Protein AF-0000000080439902 (afdb_homodimer)

Secondary structure (DSSP, 8-state):
---EETTEEHHHHHHTT--HHHHHHHHHHHHHHHHT-SPEEEETTEEEEE--HHHHHHH-GGG----HHHHHHHHHHHHHTTSEEEEEETTTT-EEEEEE-GGGGGTB-TT----GGGS-GGGHHHHHHT-/---EETTEEHHHHHHTT--HHHHHHHHHHHHHHHHT-SPEEEETTEEEEE--HHHHHHH-GGG----HHHHHHHHHHHHHTTSEEEEEETTTT-EEEEEE-GGGGGTB-TT----GGGGTGGGHHHHHHT-

pLDDT: mean 86.18, std 15.28, range [34.19, 98.38]

Sequence (262 aa):
MYKKIEGFYQDALIKNGLDIKDVHILRYMLDFMDSGILRKRIIDGKDFYWIRTDLIIEDNPILKINLKNSIRKRIKKLIDKEFLEYVNCKKGTNKTLYRRGNALEKIEDKDYKIDLSNFKEEYLLYKEEDYMYKKIEGFYQDALIKNGLDIKDVHILRYMLDFMDSGILRKRIIDGKDFYWIRTDLIIEDNPILKINLKNSIRKRIKKLIDKEFLEYVNCKKGTNKTLYRRGNALEKIEDKDYKIDLSNFKEEYLLYKEEDY

Radius of gyration: 20.21 Å; Cα contacts (8 Å, |Δi|>4): 348; chains: 2; bounding box: 36×66×43 Å

Structure (mmCIF, N/CA/C/O backbone):
data_AF-0000000080439902-model_v1
#
loop_
_entity.id
_entity.type
_entity.pdbx_description
1 polymer 'Uncharacterized protein'
#
loop_
_atom_site.group_PDB
_atom_site.id
_atom_site.type_symbol
_atom_site.label_atom_id
_atom_site.label_alt_id
_atom_site.label_comp_id
_atom_site.label_asym_id
_atom_site.label_entity_id
_atom_site.label_seq_id
_atom_site.pdbx_PDB_ins_code
_atom_site.Cartn_x
_atom_site.Cartn_y
_atom_site.Cartn_z
_atom_site.occupancy
_atom_site.B_iso_or_equiv
_atom_site.auth_seq_id
_atom_site.auth_comp_id
_atom_site.auth_asym_id
_atom_site.auth_atom_id
_atom_site.pdbx_PDB_model_num
ATOM 1 N N . MET A 1 1 ? -13.766 9.008 1.015 1 75.62 1 MET A N 1
ATOM 2 C CA . MET A 1 1 ? -12.859 7.863 1.035 1 75.62 1 MET A CA 1
ATOM 3 C C . MET A 1 1 ? -11.773 8.008 -0.021 1 75.62 1 MET A C 1
ATOM 5 O O . MET A 1 1 ? -12.023 8.508 -1.117 1 75.62 1 MET A O 1
ATOM 9 N N . TYR A 1 2 ? -10.5 7.723 0.524 1 72.5 2 TYR A N 1
ATOM 10 C CA . TYR A 1 2 ? -9.375 7.609 -0.406 1 72.5 2 TYR A CA 1
ATOM 11 C C . TYR A 1 2 ? -9.617 6.488 -1.411 1 72.5 2 TYR A C 1
ATOM 13 O O . TYR A 1 2 ? -9.742 5.324 -1.031 1 72.5 2 TYR A O 1
ATOM 21 N N . LYS A 1 3 ? -9.703 6.773 -2.648 1 79.5 3 LYS A N 1
ATOM 22 C CA . LYS A 1 3 ? -10.406 5.938 -3.613 1 79.5 3 LYS A CA 1
ATOM 23 C C . LYS A 1 3 ? -9.578 4.715 -3.992 1 79.5 3 LYS A C 1
ATOM 25 O O . LYS A 1 3 ? -10.086 3.592 -4.008 1 79.5 3 LYS A O 1
ATOM 30 N N . LYS A 1 4 ? -8.297 4.914 -4.207 1 90.44 4 LYS A N 1
ATOM 31 C CA . LYS A 1 4 ? -7.527 3.809 -4.77 1 90.44 4 LYS A CA 1
ATOM 32 C C . LYS A 1 4 ? -6.246 3.57 -3.973 1 90.44 4 LYS A C 1
ATOM 34 O O . LYS A 1 4 ? -5.629 4.516 -3.484 1 90.44 4 LYS A O 1
ATOM 39 N N . ILE A 1 5 ? -5.934 2.334 -3.852 1 90.94 5 ILE A N 1
ATOM 40 C CA . ILE A 1 5 ? -4.703 1.896 -3.207 1 90.94 5 ILE A CA 1
ATOM 41 C C . ILE A 1 5 ? -3.943 0.948 -4.133 1 90.94 5 ILE A C 1
ATOM 43 O O . ILE A 1 5 ? -4.465 -0.1 -4.52 1 90.94 5 ILE A O 1
ATOM 47 N N . GLU A 1 6 ? -2.766 1.289 -4.461 1 91.19 6 GLU A N 1
ATOM 48 C CA . GLU A 1 6 ? -1.912 0.488 -5.332 1 91.19 6 GLU A CA 1
ATOM 49 C C . GLU A 1 6 ? -2.66 0.049 -6.586 1 91.19 6 GLU A C 1
ATOM 51 O O . GLU A 1 6 ? -2.533 -1.097 -7.023 1 91.19 6 GLU A O 1
ATOM 56 N N . GLY A 1 7 ? -3.514 0.904 -7 1 91.69 7 GLY A N 1
ATOM 57 C CA . GLY A 1 7 ? -4.203 0.669 -8.258 1 91.69 7 GLY A CA 1
ATOM 58 C C . GLY A 1 7 ? -5.527 -0.052 -8.086 1 91.69 7 GLY A C 1
ATOM 59 O O . GLY A 1 7 ? -6.176 -0.417 -9.07 1 91.69 7 GLY A O 1
ATOM 60 N N . PHE A 1 8 ? -5.973 -0.286 -6.832 1 95.31 8 PHE A N 1
ATOM 61 C CA . PHE A 1 8 ? -7.227 -0.977 -6.562 1 95.31 8 PHE A CA 1
ATOM 62 C C . PHE A 1 8 ? -8.203 -0.057 -5.84 1 95.31 8 PHE A C 1
ATOM 64 O O . PHE A 1 8 ? -7.801 0.759 -5.012 1 95.31 8 PHE A O 1
ATOM 71 N N . TYR A 1 9 ? -9.43 -0.265 -6.152 1 94.62 9 TYR A N 1
ATOM 72 C CA . TYR A 1 9 ? -10.469 0.505 -5.473 1 94.62 9 TYR A CA 1
ATOM 73 C C . TYR A 1 9 ? -10.633 0.044 -4.031 1 94.62 9 TYR A C 1
ATOM 75 O O . TYR A 1 9 ? -10.945 -1.122 -3.775 1 94.62 9 TYR A O 1
ATOM 83 N N . GLN A 1 10 ? -10.469 1.022 -3.137 1 95.12 10 GLN A N 1
ATOM 84 C CA . GLN A 1 10 ? -10.43 0.683 -1.718 1 95.12 10 GLN A CA 1
ATOM 85 C C . GLN A 1 10 ? -11.758 0.089 -1.259 1 95.12 10 GLN A C 1
ATOM 87 O O . GLN A 1 10 ? -11.781 -0.897 -0.519 1 95.12 10 GLN A O 1
ATOM 92 N N . ASP A 1 11 ? -12.828 0.685 -1.688 1 94.31 11 ASP A N 1
ATOM 93 C CA . ASP A 1 11 ? -14.148 0.209 -1.273 1 94.31 11 ASP A CA 1
ATOM 94 C C . ASP A 1 11 ? -14.344 -1.257 -1.652 1 94.31 11 ASP A C 1
ATOM 96 O O . ASP A 1 11 ? -14.836 -2.051 -0.848 1 94.31 11 ASP A O 1
ATOM 100 N N . ALA A 1 12 ? -13.93 -1.621 -2.854 1 95.69 12 ALA A N 1
ATOM 101 C CA . ALA A 1 12 ? -14.055 -2.998 -3.324 1 95.69 12 ALA A CA 1
ATOM 102 C C . ALA A 1 12 ? -13.156 -3.936 -2.527 1 95.69 12 ALA A C 1
ATOM 104 O O . ALA A 1 12 ? -13.539 -5.07 -2.227 1 95.69 12 ALA A O 1
ATOM 105 N N . LEU A 1 13 ? -11.961 -3.479 -2.189 1 96.62 13 LEU A N 1
ATOM 106 C CA . LEU A 1 13 ? -11.039 -4.277 -1.393 1 96.62 13 LEU A CA 1
ATOM 107 C C . LEU A 1 13 ? -11.641 -4.605 -0.03 1 96.62 13 LEU A C 1
ATOM 109 O O . LEU A 1 13 ? -11.633 -5.766 0.393 1 96.62 13 LEU A O 1
ATOM 113 N N . ILE A 1 14 ? -12.195 -3.613 0.596 1 96.25 14 ILE A N 1
ATOM 114 C CA . ILE A 1 14 ? -12.766 -3.764 1.931 1 96.25 14 ILE A CA 1
ATOM 115 C C . ILE A 1 14 ? -13.977 -4.691 1.875 1 96.25 14 ILE A C 1
ATOM 117 O O . ILE A 1 14 ? -14.133 -5.566 2.729 1 96.25 14 ILE A O 1
ATOM 121 N N . LYS A 1 15 ? -14.773 -4.516 0.91 1 96.31 15 LYS A N 1
ATOM 122 C CA . LYS A 1 15 ? -15.961 -5.352 0.73 1 96.31 15 LYS A CA 1
ATOM 123 C C . LYS A 1 15 ? -15.57 -6.82 0.587 1 96.31 15 LYS A C 1
ATOM 125 O O . LYS A 1 15 ? -16.328 -7.707 1.005 1 96.31 15 LYS A O 1
ATOM 130 N N . ASN A 1 16 ? -14.422 -7.066 0.058 1 97 16 ASN A N 1
ATOM 131 C CA . ASN A 1 16 ? -13.953 -8.43 -0.139 1 97 16 ASN A CA 1
ATOM 132 C C . ASN A 1 16 ? -13.102 -8.906 1.034 1 97 16 ASN A C 1
ATOM 134 O O . ASN A 1 16 ? -12.477 -9.969 0.965 1 97 16 ASN A O 1
ATOM 138 N N . GLY A 1 17 ? -12.992 -8.117 2.023 1 96.31 17 GLY A N 1
ATOM 139 C CA . GLY A 1 17 ? -12.359 -8.531 3.268 1 96.31 17 GLY A CA 1
ATOM 140 C C . GLY A 1 17 ? -10.844 -8.508 3.203 1 96.31 17 GLY A C 1
ATOM 141 O O . GLY A 1 17 ? -10.18 -9.242 3.936 1 96.31 17 GLY A O 1
ATOM 142 N N . LEU A 1 18 ? -10.281 -7.707 2.373 1 96.94 18 LEU A N 1
ATOM 143 C CA . LEU A 1 18 ? -8.828 -7.648 2.225 1 96.94 18 LEU A CA 1
ATOM 144 C C . LEU A 1 18 ? -8.242 -6.531 3.08 1 96.94 18 LEU A C 1
ATOM 146 O O . LEU A 1 18 ? -8.898 -5.516 3.324 1 96.94 18 LEU A O 1
ATOM 150 N N . ASP A 1 19 ? -7.039 -6.727 3.506 1 96.5 19 ASP A N 1
ATOM 151 C CA . ASP A 1 19 ? -6.324 -5.664 4.207 1 96.5 19 ASP A CA 1
ATOM 152 C C . ASP A 1 19 ? -5.141 -5.164 3.381 1 96.5 19 ASP A C 1
ATOM 154 O O . ASP A 1 19 ? -4.938 -5.605 2.248 1 96.5 19 ASP A O 1
ATOM 158 N N . ILE A 1 20 ? -4.434 -4.219 3.959 1 96.31 20 ILE A N 1
ATOM 159 C CA . ILE A 1 20 ? -3.416 -3.514 3.188 1 96.31 20 ILE A CA 1
ATOM 160 C C . ILE A 1 20 ? -2.299 -4.48 2.801 1 96.31 20 ILE A C 1
ATOM 162 O O . ILE A 1 20 ? -1.694 -4.344 1.734 1 96.31 20 ILE A O 1
ATOM 166 N N . LYS A 1 21 ? -1.983 -5.477 3.629 1 97.06 21 LYS A N 1
ATOM 167 C CA . LYS A 1 21 ? -0.953 -6.453 3.291 1 97.06 21 LYS A CA 1
ATOM 168 C C . LYS A 1 21 ? -1.404 -7.355 2.146 1 97.06 21 LYS A C 1
ATOM 170 O O . LYS A 1 21 ? -0.623 -7.656 1.241 1 97.06 21 LYS A O 1
ATOM 175 N N . ASP A 1 22 ? -2.658 -7.75 2.18 1 97.62 22 ASP A N 1
ATOM 176 C CA . ASP A 1 22 ? -3.215 -8.523 1.075 1 97.62 22 ASP A CA 1
ATOM 177 C C . ASP A 1 22 ? -3.082 -7.77 -0.246 1 97.62 22 ASP A C 1
ATOM 179 O O . ASP A 1 22 ? -2.701 -8.352 -1.265 1 97.62 22 ASP A O 1
ATOM 183 N N . VAL A 1 23 ? -3.408 -6.504 -0.126 1 96.75 23 VAL A N 1
ATOM 184 C CA . VAL A 1 23 ? -3.408 -5.648 -1.308 1 96.75 23 VAL A CA 1
ATOM 185 C C . VAL A 1 23 ? -2 -5.566 -1.889 1 96.75 23 VAL A C 1
ATOM 187 O O . VAL A 1 23 ? -1.814 -5.684 -3.102 1 96.75 23 VAL A O 1
ATOM 190 N N . HIS A 1 24 ? -1.05 -5.406 -1.05 1 96.56 24 HIS A N 1
ATOM 191 C CA . HIS A 1 24 ? 0.334 -5.301 -1.499 1 96.56 24 HIS A CA 1
ATOM 192 C C . HIS A 1 24 ? 0.815 -6.605 -2.117 1 96.56 24 HIS A C 1
ATOM 194 O O . HIS A 1 24 ? 1.507 -6.598 -3.139 1 96.56 24 HIS A O 1
ATOM 200 N N . ILE A 1 25 ? 0.491 -7.695 -1.516 1 97.12 25 ILE A N 1
ATOM 201 C CA . ILE A 1 25 ? 0.869 -9 -2.049 1 97.12 25 ILE A CA 1
ATOM 202 C C . ILE A 1 25 ? 0.258 -9.188 -3.436 1 97.12 25 ILE A C 1
ATOM 204 O O . ILE A 1 25 ? 0.94 -9.625 -4.367 1 97.12 25 ILE A O 1
ATOM 208 N N . LEU A 1 26 ? -0.977 -8.867 -3.57 1 97.19 26 LEU A N 1
ATOM 209 C CA . LEU A 1 26 ? -1.653 -8.961 -4.859 1 97.19 26 LEU A CA 1
ATOM 210 C C . LEU A 1 26 ? -0.953 -8.102 -5.906 1 97.19 26 LEU A C 1
ATOM 212 O O . LEU A 1 26 ? -0.652 -8.57 -7.004 1 97.19 26 LEU A O 1
ATOM 216 N N . ARG A 1 27 ? -0.698 -6.848 -5.539 1 95 27 ARG A N 1
ATOM 217 C CA . ARG A 1 27 ? -0.026 -5.938 -6.461 1 95 27 ARG A CA 1
ATOM 218 C C . ARG A 1 27 ? 1.335 -6.488 -6.879 1 95 27 ARG A C 1
ATOM 220 O O . ARG A 1 27 ? 1.675 -6.484 -8.062 1 95 27 ARG A O 1
ATOM 227 N N . TYR A 1 28 ? 2.059 -6.945 -5.949 1 93.69 28 TYR A N 1
ATOM 228 C CA . TYR A 1 28 ? 3.371 -7.527 -6.207 1 93.69 28 TYR A CA 1
ATOM 229 C C . TYR A 1 28 ? 3.273 -8.672 -7.215 1 93.69 28 TYR A C 1
ATOM 231 O O . TYR A 1 28 ? 4.031 -8.711 -8.188 1 93.69 28 TYR A O 1
ATOM 239 N N . MET A 1 29 ? 2.359 -9.57 -6.973 1 94.06 29 MET A N 1
ATOM 240 C CA . MET A 1 29 ? 2.219 -10.742 -7.832 1 94.06 29 MET A CA 1
ATOM 241 C C . MET A 1 29 ? 1.808 -10.336 -9.242 1 94.06 29 MET A C 1
ATOM 243 O O . MET A 1 29 ? 2.367 -10.828 -10.227 1 94.06 29 MET A O 1
ATOM 247 N N . LEU A 1 30 ? 0.91 -9.445 -9.312 1 93.88 30 LEU A N 1
ATOM 248 C CA . LEU A 1 30 ? 0.452 -8.992 -10.617 1 93.88 30 LEU A CA 1
ATOM 249 C C . LEU A 1 30 ? 1.573 -8.281 -11.375 1 93.88 30 LEU A C 1
ATOM 251 O O . LEU A 1 30 ? 1.755 -8.5 -12.57 1 93.88 30 LEU A O 1
ATOM 255 N N . ASP A 1 31 ? 2.287 -7.453 -10.648 1 90.56 31 ASP A N 1
ATOM 256 C CA . ASP A 1 31 ? 3.414 -6.766 -11.273 1 90.56 31 ASP A CA 1
ATOM 257 C C . ASP A 1 31 ? 4.461 -7.766 -11.766 1 90.56 31 ASP A C 1
ATOM 259 O O . ASP A 1 31 ? 5.062 -7.57 -12.828 1 90.56 31 ASP A O 1
ATOM 263 N N . PHE A 1 32 ? 4.656 -8.695 -11 1 88.12 32 PHE A N 1
ATOM 264 C CA . PHE A 1 32 ? 5.602 -9.734 -11.375 1 88.12 32 PHE A CA 1
ATOM 265 C C . PHE A 1 32 ? 5.164 -10.438 -12.656 1 88.12 32 PHE A C 1
ATOM 267 O O . PHE A 1 32 ? 5.961 -10.609 -13.578 1 88.12 32 PHE A O 1
ATOM 274 N N . MET A 1 33 ? 3.973 -10.781 -12.758 1 88.31 33 MET A N 1
ATOM 275 C CA . MET A 1 33 ? 3.434 -11.453 -13.938 1 88.31 33 MET A CA 1
ATOM 276 C C . MET A 1 33 ? 3.531 -10.555 -15.164 1 88.31 33 MET A C 1
ATOM 278 O O . MET A 1 33 ? 3.838 -11.031 -16.266 1 88.31 33 MET A O 1
ATOM 282 N N . ASP A 1 34 ? 3.303 -9.32 -14.945 1 86.06 34 ASP A N 1
ATOM 283 C CA . ASP A 1 34 ? 3.289 -8.367 -16.047 1 86.06 34 ASP A CA 1
ATOM 284 C C . ASP A 1 34 ? 4.707 -8.031 -16.5 1 86.06 34 ASP A C 1
ATOM 286 O O . ASP A 1 34 ? 4.914 -7.551 -17.625 1 86.06 34 ASP A O 1
ATOM 290 N N . SER A 1 35 ? 5.645 -8.117 -15.617 1 83 35 SER A N 1
ATOM 291 C CA . SER A 1 35 ? 7.023 -7.754 -15.93 1 83 35 SER A CA 1
ATOM 292 C C . SER A 1 35 ? 7.602 -8.656 -17.016 1 83 35 SER A C 1
ATOM 294 O O . SER A 1 35 ? 8.531 -8.266 -17.719 1 83 35 SER A O 1
ATOM 296 N N . GLY A 1 36 ? 7.109 -9.836 -17.172 1 75.38 36 GLY A N 1
ATOM 297 C CA . GLY A 1 36 ? 7.613 -10.789 -18.156 1 75.38 36 GLY A CA 1
ATOM 298 C C . GLY A 1 36 ? 8.891 -11.484 -17.719 1 75.38 36 GLY A C 1
ATOM 299 O O . GLY A 1 36 ? 9.484 -12.242 -18.469 1 75.38 36 GLY A O 1
ATOM 300 N N . ILE A 1 37 ? 9.281 -11.188 -16.484 1 73.25 37 ILE A N 1
ATOM 301 C CA . ILE A 1 37 ? 10.531 -11.758 -15.984 1 73.25 37 ILE A CA 1
ATOM 302 C C . ILE A 1 37 ? 10.312 -13.219 -15.602 1 73.25 37 ILE A C 1
ATOM 304 O O . ILE A 1 37 ? 11.242 -14.023 -15.648 1 73.25 37 ILE A O 1
ATOM 308 N N . LEU A 1 38 ? 9.055 -13.516 -15.242 1 71.31 38 LEU A N 1
ATOM 309 C CA . LEU A 1 38 ? 8.758 -14.859 -14.758 1 71.31 38 LEU A CA 1
ATOM 310 C C . LEU A 1 38 ? 8.508 -15.812 -15.922 1 71.31 38 LEU A C 1
ATOM 312 O O . LEU A 1 38 ? 7.988 -15.406 -16.969 1 71.31 38 LEU A O 1
ATOM 316 N N . ARG A 1 39 ? 9.039 -16.969 -15.727 1 73 39 ARG A N 1
ATOM 317 C CA . ARG A 1 39 ? 8.711 -18.031 -16.688 1 73 39 ARG A CA 1
ATOM 318 C C . ARG A 1 39 ? 7.219 -18.359 -16.625 1 73 39 ARG A C 1
ATOM 320 O O . ARG A 1 39 ? 6.652 -18.516 -15.547 1 73 39 ARG A O 1
ATOM 327 N N . LYS A 1 40 ? 6.715 -18.266 -17.797 1 82.88 40 LYS A N 1
ATOM 328 C CA . LYS A 1 40 ? 5.297 -18.625 -17.859 1 82.88 40 LYS A CA 1
ATOM 329 C C . LYS A 1 40 ? 5.109 -20.031 -18.438 1 82.88 40 LYS A C 1
ATOM 331 O O . LYS A 1 40 ? 5.938 -20.5 -19.219 1 82.88 40 LYS A O 1
ATOM 336 N N . ARG A 1 41 ? 4.207 -20.75 -17.922 1 86.75 41 ARG A N 1
ATOM 337 C CA . ARG A 1 41 ? 3.752 -22.031 -18.469 1 86.75 41 ARG A CA 1
ATOM 338 C C . ARG A 1 41 ? 2.352 -21.906 -19.062 1 86.75 41 ARG A C 1
ATOM 340 O O . ARG A 1 41 ? 1.471 -21.297 -18.453 1 86.75 41 ARG A O 1
ATOM 347 N N . ILE A 1 42 ? 2.311 -22.484 -20.234 1 90.19 42 ILE A N 1
ATOM 348 C CA . ILE A 1 42 ? 1.005 -22.453 -20.891 1 90.19 42 ILE A CA 1
ATOM 349 C C . ILE A 1 42 ? 0.202 -23.688 -20.516 1 90.19 42 ILE A C 1
ATOM 351 O O . ILE A 1 42 ? 0.62 -24.812 -20.812 1 90.19 42 ILE A O 1
ATOM 355 N N . ILE A 1 43 ? -0.828 -23.484 -19.875 1 90.19 43 ILE A N 1
ATOM 356 C CA . ILE A 1 43 ? -1.732 -24.578 -19.5 1 90.19 43 ILE A CA 1
ATOM 357 C C . ILE A 1 43 ? -3.127 -24.297 -20.062 1 90.19 43 ILE A C 1
ATOM 359 O O . ILE A 1 43 ? -3.758 -23.297 -19.703 1 90.19 43 ILE A O 1
ATOM 363 N N . ASP A 1 44 ? -3.641 -25.188 -20.953 1 92.06 44 ASP A N 1
ATOM 364 C CA . ASP A 1 44 ? -4.945 -25.047 -21.594 1 92.06 44 ASP A CA 1
ATOM 365 C C . ASP A 1 44 ? -5.086 -23.688 -22.266 1 92.06 44 ASP A C 1
ATOM 367 O O . ASP A 1 44 ? -6.09 -23 -22.078 1 92.06 44 ASP A O 1
ATOM 371 N N . GLY A 1 45 ? -4.055 -23.172 -22.875 1 92 45 GLY A N 1
ATOM 372 C CA . GLY A 1 45 ? -4.078 -21.938 -23.656 1 92 45 GLY A CA 1
ATOM 373 C C . GLY A 1 45 ? -3.975 -20.688 -22.797 1 92 45 GLY A C 1
ATOM 374 O O . GLY A 1 45 ? -4.121 -19.578 -23.297 1 92 45 GLY A O 1
ATOM 375 N N . LYS A 1 46 ? -3.766 -20.938 -21.516 1 93.12 46 LYS A N 1
ATOM 376 C CA . LYS A 1 46 ? -3.652 -19.812 -20.594 1 93.12 46 LYS A CA 1
ATOM 377 C C . LYS A 1 46 ? -2.266 -19.75 -19.953 1 93.12 46 LYS A C 1
ATOM 379 O O . LYS A 1 46 ? -1.665 -20.797 -19.672 1 93.12 46 LYS A O 1
ATOM 384 N N . ASP A 1 47 ? -1.782 -18.484 -19.781 1 92.12 47 ASP A N 1
ATOM 385 C CA . ASP A 1 47 ? -0.469 -18.297 -19.156 1 92.12 47 ASP A CA 1
ATOM 386 C C . ASP A 1 47 ? -0.549 -18.406 -17.641 1 92.12 47 ASP A C 1
ATOM 388 O O . ASP A 1 47 ? -1.397 -17.766 -17.016 1 92.12 47 ASP A O 1
ATOM 392 N N . PHE A 1 48 ? 0.31 -19.234 -17.141 1 93 48 PHE A N 1
ATOM 393 C CA . PHE A 1 48 ? 0.45 -19.359 -15.695 1 93 48 PHE A CA 1
ATOM 394 C C . PHE A 1 48 ? 1.886 -19.078 -15.266 1 93 48 PHE A C 1
ATOM 396 O O . PHE A 1 48 ? 2.828 -19.359 -16.016 1 93 48 PHE A O 1
ATOM 403 N N . TYR A 1 49 ? 1.996 -18.547 -14.086 1 91 49 TYR A N 1
ATOM 404 C CA . TYR A 1 49 ? 3.303 -18.125 -13.594 1 91 49 TYR A CA 1
ATOM 405 C C . TYR A 1 49 ? 3.605 -18.766 -12.242 1 91 49 TYR A C 1
ATOM 407 O O . TYR A 1 49 ? 2.727 -18.859 -11.383 1 91 49 TYR A O 1
ATOM 415 N N . TRP A 1 50 ? 4.797 -19.234 -12.195 1 88.31 50 TRP A N 1
ATOM 416 C CA . TRP A 1 50 ? 5.238 -19.75 -10.906 1 88.31 50 TRP A CA 1
ATOM 417 C C . TRP A 1 50 ? 5.852 -18.656 -10.055 1 88.31 50 TRP A C 1
ATOM 419 O O . TRP A 1 50 ? 6.832 -18.016 -10.453 1 88.31 50 TRP A O 1
ATOM 429 N N . ILE A 1 51 ? 5.227 -18.453 -8.938 1 87.81 51 ILE A N 1
ATOM 430 C CA . ILE A 1 51 ? 5.754 -17.469 -8 1 87.81 51 ILE A CA 1
ATOM 431 C C . ILE A 1 51 ? 6.102 -18.156 -6.684 1 87.81 51 ILE A C 1
ATOM 433 O O . ILE A 1 51 ? 5.223 -18.688 -6.008 1 87.81 51 ILE A O 1
ATOM 437 N N . ARG A 1 52 ? 7.359 -18.078 -6.344 1 88.56 52 ARG A N 1
ATOM 438 C CA . ARG A 1 52 ? 7.809 -18.672 -5.09 1 88.56 52 ARG A CA 1
ATOM 439 C C . ARG A 1 52 ? 7.359 -17.844 -3.896 1 88.56 52 ARG A C 1
ATOM 441 O O . ARG A 1 52 ? 7.512 -16.609 -3.895 1 88.56 52 ARG A O 1
ATOM 448 N N . THR A 1 53 ? 6.844 -18.562 -2.939 1 91.06 53 THR A N 1
ATOM 449 C CA . THR A 1 53 ? 6.379 -17.891 -1.731 1 91.06 53 THR A CA 1
ATOM 450 C C . THR A 1 53 ? 7.539 -17.234 -1.004 1 91.06 53 THR A C 1
ATOM 452 O O . THR A 1 53 ? 7.387 -16.141 -0.449 1 91.06 53 THR A O 1
ATOM 455 N N . ASP A 1 54 ? 8.664 -17.859 -1.029 1 92.31 54 ASP A N 1
ATOM 456 C CA . ASP A 1 54 ? 9.836 -17.297 -0.369 1 92.31 54 ASP A CA 1
ATOM 457 C C . ASP A 1 54 ? 10.258 -15.992 -1.038 1 92.31 54 ASP A C 1
ATOM 459 O O . ASP A 1 54 ? 10.742 -15.078 -0.37 1 92.31 54 ASP A O 1
ATOM 463 N N . LEU A 1 55 ? 10.109 -15.93 -2.32 1 90.06 55 LEU A N 1
ATOM 464 C CA . LEU A 1 55 ? 10.461 -14.719 -3.055 1 90.06 55 LEU A CA 1
ATOM 465 C C . LEU A 1 55 ? 9.555 -13.562 -2.654 1 90.06 55 LEU A C 1
ATOM 467 O O . LEU A 1 55 ? 10.016 -12.422 -2.527 1 90.06 55 LEU A O 1
ATOM 471 N N . ILE A 1 56 ? 8.297 -13.883 -2.443 1 93.44 56 ILE A N 1
ATOM 472 C CA . ILE A 1 56 ? 7.348 -12.867 -2.014 1 93.44 56 ILE A CA 1
ATOM 473 C C . ILE A 1 56 ? 7.801 -12.266 -0.683 1 93.44 56 ILE A C 1
ATOM 475 O O . ILE A 1 56 ? 7.805 -11.047 -0.513 1 93.44 56 ILE A O 1
ATOM 479 N N . ILE A 1 57 ? 8.219 -13.117 0.191 1 95.5 57 ILE A N 1
ATOM 480 C CA . ILE A 1 57 ? 8.664 -12.688 1.513 1 95.5 57 ILE A CA 1
ATOM 481 C C . ILE A 1 57 ? 9.953 -11.875 1.385 1 95.5 57 ILE A C 1
ATOM 483 O O . ILE A 1 57 ? 10.055 -10.773 1.929 1 95.5 57 ILE A O 1
ATOM 487 N N . GLU A 1 58 ? 10.914 -12.352 0.579 1 93.56 58 GLU A N 1
ATOM 488 C CA . GLU A 1 58 ? 12.227 -11.734 0.411 1 93.56 58 GLU A CA 1
ATOM 489 C C . GLU A 1 58 ? 12.109 -10.359 -0.241 1 93.56 58 GLU A C 1
ATOM 491 O O . GLU A 1 58 ? 12.828 -9.43 0.122 1 93.56 58 GLU A O 1
ATOM 496 N N . ASP A 1 59 ? 11.172 -10.25 -1.138 1 92.75 59 ASP A N 1
ATOM 497 C CA . ASP A 1 59 ? 11.039 -9.023 -1.915 1 92.75 59 ASP A CA 1
ATOM 498 C C . ASP A 1 59 ? 10.211 -7.984 -1.162 1 92.75 59 ASP A C 1
ATOM 500 O O . ASP A 1 59 ? 10.211 -6.805 -1.522 1 92.75 59 ASP A O 1
ATOM 504 N N . ASN A 1 60 ? 9.484 -8.461 -0.159 1 95.38 60 ASN A N 1
ATOM 505 C CA . ASN A 1 60 ? 8.586 -7.547 0.544 1 95.38 60 ASN A CA 1
ATOM 506 C C . ASN A 1 60 ? 8.812 -7.59 2.053 1 95.38 60 ASN A C 1
ATOM 508 O O . ASN A 1 60 ? 7.875 -7.824 2.818 1 95.38 60 ASN A O 1
ATOM 512 N N . PRO A 1 61 ? 9.961 -7.285 2.465 1 95.31 61 PRO A N 1
ATOM 513 C CA . PRO A 1 61 ? 10.266 -7.336 3.896 1 95.31 61 PRO A CA 1
ATOM 514 C C . PRO A 1 61 ? 9.438 -6.34 4.711 1 95.31 61 PRO A C 1
ATOM 516 O O . PRO A 1 61 ? 9.25 -6.527 5.914 1 95.31 61 PRO A O 1
ATOM 519 N N . ILE A 1 62 ? 8.922 -5.355 4.109 1 95.25 62 ILE A N 1
ATOM 520 C CA . ILE A 1 62 ? 8.172 -4.32 4.805 1 95.25 62 ILE A CA 1
ATOM 521 C C . ILE A 1 62 ? 6.879 -4.91 5.367 1 95.25 62 ILE A C 1
ATOM 523 O O . ILE A 1 62 ? 6.27 -4.336 6.273 1 95.25 62 ILE A O 1
ATOM 527 N N . LEU A 1 63 ? 6.441 -5.953 4.77 1 96.12 63 LEU A N 1
ATOM 528 C CA . LEU A 1 63 ? 5.223 -6.602 5.246 1 96.12 63 LEU A CA 1
ATOM 529 C C . LEU A 1 63 ? 5.441 -7.234 6.617 1 96.12 63 LEU A C 1
ATOM 531 O O . LEU A 1 63 ? 4.48 -7.531 7.328 1 96.12 63 LEU A O 1
ATOM 535 N N . LYS A 1 64 ? 6.617 -7.5 6.977 1 95.88 64 LYS A N 1
ATOM 536 C CA . LYS A 1 64 ? 6.984 -8.117 8.25 1 95.88 64 LYS A CA 1
ATOM 537 C C . LYS A 1 64 ? 6.305 -9.477 8.422 1 95.88 64 LYS A C 1
ATOM 539 O O . LYS A 1 64 ? 5.793 -9.781 9.5 1 95.88 64 LYS A O 1
ATOM 544 N N . ILE A 1 65 ? 6.168 -10.117 7.32 1 95.88 65 ILE A N 1
ATOM 545 C CA . ILE A 1 65 ? 5.691 -11.5 7.289 1 95.88 65 ILE A CA 1
ATOM 546 C C . ILE A 1 65 ? 6.848 -12.438 6.953 1 95.88 65 ILE A C 1
ATOM 548 O O . ILE A 1 65 ? 7.43 -12.352 5.871 1 95.88 65 ILE A O 1
ATOM 552 N N . ASN A 1 66 ? 7.16 -13.312 7.883 1 94.81 66 ASN A N 1
ATOM 553 C CA . ASN A 1 66 ? 8.328 -14.164 7.68 1 94.81 66 ASN A CA 1
ATOM 554 C C . ASN A 1 66 ? 7.941 -15.625 7.512 1 94.81 66 ASN A C 1
ATOM 556 O O . ASN A 1 66 ? 8.75 -16.438 7.066 1 94.81 66 ASN A O 1
ATOM 560 N N . LEU A 1 67 ? 6.727 -15.898 7.777 1 96.19 67 LEU A N 1
ATOM 561 C CA . LEU A 1 67 ? 6.277 -17.281 7.664 1 96.19 67 LEU A CA 1
ATOM 562 C C . LEU A 1 67 ? 5.648 -17.531 6.297 1 96.19 67 LEU A C 1
ATOM 564 O O . LEU A 1 67 ? 4.742 -16.812 5.879 1 96.19 67 LEU A O 1
ATOM 568 N N . LYS A 1 68 ? 6.094 -18.594 5.715 1 95.56 68 LYS A N 1
ATOM 569 C CA . LYS A 1 68 ? 5.551 -18.969 4.41 1 95.56 68 LYS A CA 1
ATOM 570 C C . LYS A 1 68 ? 4.055 -19.25 4.496 1 95.56 68 LYS A C 1
ATOM 572 O O . LYS A 1 68 ? 3.291 -18.844 3.613 1 95.56 68 LYS A O 1
ATOM 577 N N . ASN A 1 69 ? 3.703 -19.891 5.551 1 96.38 69 ASN A N 1
ATOM 578 C CA . ASN A 1 69 ? 2.301 -20.25 5.727 1 96.38 69 ASN A CA 1
ATOM 579 C C . ASN A 1 69 ? 1.408 -19.016 5.805 1 96.38 69 ASN A C 1
ATOM 581 O O . ASN A 1 69 ? 0.264 -19.047 5.348 1 96.38 69 ASN A O 1
ATOM 585 N N . SER A 1 70 ? 1.904 -17.953 6.371 1 97.12 70 SER A N 1
ATOM 586 C CA . SER A 1 70 ? 1.148 -16.703 6.449 1 97.12 70 SER A CA 1
ATOM 587 C C . SER A 1 70 ? 0.915 -16.109 5.062 1 97.12 70 SER A C 1
ATOM 589 O O . SER A 1 70 ? -0.173 -15.617 4.77 1 97.12 70 SER A O 1
ATOM 591 N N . ILE A 1 71 ? 1.889 -16.219 4.211 1 97.44 71 ILE A N 1
ATOM 592 C CA . ILE A 1 71 ? 1.759 -15.734 2.84 1 97.44 71 ILE A CA 1
ATOM 593 C C . ILE A 1 71 ? 0.773 -16.625 2.076 1 97.44 71 ILE A C 1
ATOM 595 O O . ILE A 1 71 ? -0.111 -16.109 1.381 1 97.44 71 ILE A O 1
ATOM 599 N N . ARG A 1 72 ? 0.896 -17.891 2.289 1 96.19 72 ARG A N 1
ATOM 600 C CA . ARG A 1 72 ? 0.039 -18.844 1.582 1 96.19 72 ARG A CA 1
ATOM 601 C C . ARG A 1 72 ? -1.427 -18.625 1.943 1 96.19 72 ARG A C 1
ATOM 603 O O . ARG A 1 72 ? -2.307 -18.75 1.088 1 96.19 72 ARG A O 1
ATOM 610 N N . LYS A 1 73 ? -1.649 -18.391 3.125 1 97.56 73 LYS A N 1
ATOM 611 C CA . LYS A 1 73 ? -3.014 -18.125 3.572 1 97.56 73 LYS A CA 1
ATOM 612 C C . LYS A 1 73 ? -3.588 -16.891 2.883 1 97.56 73 LYS A C 1
ATOM 614 O O . LYS A 1 73 ? -4.762 -16.875 2.504 1 97.56 73 LYS A O 1
ATOM 619 N N . ARG A 1 74 ? -2.82 -15.898 2.74 1 97.69 74 ARG A N 1
ATOM 620 C CA . ARG A 1 74 ? -3.256 -14.672 2.084 1 97.69 74 ARG A CA 1
ATOM 621 C C . ARG A 1 74 ? -3.48 -14.898 0.592 1 97.69 74 ARG A C 1
ATOM 623 O O . ARG A 1 74 ? -4.457 -14.406 0.025 1 97.69 74 ARG A O 1
ATOM 630 N N . ILE A 1 75 ? -2.596 -15.664 -0.013 1 97.69 75 ILE A N 1
ATOM 631 C CA . ILE A 1 75 ? -2.768 -16 -1.421 1 97.69 75 ILE A CA 1
ATOM 632 C C . ILE A 1 75 ? -4.055 -16.812 -1.602 1 97.69 75 ILE A C 1
ATOM 634 O O . ILE A 1 75 ? -4.812 -16.578 -2.547 1 97.69 75 ILE A O 1
ATOM 638 N N . LYS A 1 76 ? -4.246 -17.719 -0.705 1 97.56 76 LYS A N 1
ATOM 639 C CA . LYS A 1 76 ? -5.473 -18.516 -0.754 1 97.56 76 LYS A CA 1
ATOM 640 C C . LYS A 1 76 ? -6.707 -17.609 -0.684 1 97.56 76 LYS A C 1
ATOM 642 O O . LYS A 1 76 ? -7.688 -17.844 -1.393 1 97.56 76 LYS A O 1
ATOM 647 N N . LYS A 1 77 ? -6.684 -16.688 0.169 1 98.06 77 LYS A N 1
ATOM 648 C CA . LYS A 1 77 ? -7.766 -15.711 0.269 1 98.06 77 LYS A CA 1
ATOM 649 C C . LYS A 1 77 ? -8.008 -15.016 -1.069 1 98.06 77 LYS A C 1
ATOM 651 O O . LYS A 1 77 ? -9.156 -14.852 -1.488 1 98.06 77 LYS A O 1
ATOM 656 N N . LEU A 1 78 ? -6.988 -14.625 -1.78 1 98.38 78 LEU A N 1
ATOM 657 C CA . LEU A 1 78 ? -7.066 -13.961 -3.074 1 98.38 78 LEU A CA 1
ATOM 658 C C . LEU A 1 78 ? -7.637 -14.891 -4.137 1 98.38 78 LEU A C 1
ATOM 660 O O . LEU A 1 78 ? -8.391 -14.461 -5.012 1 98.38 78 LEU A O 1
ATOM 664 N N . ILE A 1 79 ? -7.262 -16.156 -3.996 1 98 79 ILE A N 1
ATOM 665 C CA . ILE A 1 79 ? -7.781 -17.172 -4.906 1 98 79 ILE A CA 1
ATOM 666 C C . ILE A 1 79 ? -9.273 -17.375 -4.656 1 98 79 ILE A C 1
ATOM 668 O O . ILE A 1 79 ? -10.07 -17.406 -5.598 1 98 79 ILE A O 1
ATOM 672 N N . ASP A 1 80 ? -9.656 -17.438 -3.373 1 98 80 ASP A N 1
ATOM 673 C CA . ASP A 1 80 ? -11.047 -17.656 -2.992 1 98 80 ASP A CA 1
ATOM 674 C C . ASP A 1 80 ? -11.945 -16.531 -3.492 1 98 80 ASP A C 1
ATOM 676 O O . ASP A 1 80 ? -13.117 -16.75 -3.811 1 98 80 ASP A O 1
ATOM 680 N N . LYS A 1 81 ? -11.383 -15.375 -3.633 1 97.75 81 LYS A N 1
ATOM 681 C CA . LYS A 1 81 ? -12.133 -14.211 -4.098 1 97.75 81 LYS A CA 1
ATOM 682 C C . LYS A 1 81 ? -12.039 -14.062 -5.613 1 97.75 81 LYS A C 1
ATOM 684 O O . LYS A 1 81 ? -12.562 -13.109 -6.184 1 97.75 81 LYS A O 1
ATOM 689 N N . GLU A 1 82 ? -11.273 -14.914 -6.27 1 97.88 82 GLU A N 1
ATOM 690 C CA . GLU A 1 82 ? -11.133 -15.016 -7.719 1 97.88 82 GLU A CA 1
ATOM 691 C C . GLU A 1 82 ? -10.312 -13.852 -8.273 1 97.88 82 GLU A C 1
ATOM 693 O O . GLU A 1 82 ? -10.5 -13.445 -9.422 1 97.88 82 GLU A O 1
ATOM 698 N N . PHE A 1 83 ? -9.508 -13.242 -7.383 1 98.31 83 PHE A N 1
ATOM 699 C CA . PHE A 1 83 ? -8.562 -12.242 -7.863 1 98.31 83 PHE A CA 1
ATOM 700 C C . PHE A 1 83 ? -7.336 -12.906 -8.477 1 98.31 83 PHE A C 1
ATOM 702 O O . PHE A 1 83 ? -6.637 -12.305 -9.297 1 98.31 83 PHE A O 1
ATOM 709 N N . LEU A 1 84 ? -7.113 -14.133 -8.062 1 97.94 84 LEU A N 1
ATOM 710 C CA . LEU A 1 84 ? -6.086 -15 -8.625 1 97.94 84 LEU A CA 1
ATOM 711 C C . LEU A 1 84 ? -6.664 -16.359 -8.984 1 97.94 84 LEU A C 1
ATOM 713 O O . LEU A 1 84 ? -7.629 -16.828 -8.359 1 97.94 84 LEU A O 1
ATOM 717 N N . GLU A 1 85 ? -6.133 -16.891 -9.961 1 97.44 85 GLU A N 1
ATOM 718 C CA . GLU A 1 85 ? -6.344 -18.297 -10.305 1 97.44 85 GLU A CA 1
ATOM 719 C C . GLU A 1 85 ? -5.07 -19.109 -10.102 1 97.44 85 GLU A C 1
ATOM 721 O O . GLU A 1 85 ? -3.965 -18.578 -10.164 1 97.44 85 GLU A O 1
ATOM 726 N N . TYR A 1 86 ? -5.316 -20.391 -9.789 1 95.06 86 TYR A N 1
ATOM 727 C CA . TYR A 1 86 ? -4.129 -21.203 -9.57 1 95.06 86 TYR A CA 1
ATOM 728 C C . TYR A 1 86 ? -4.309 -22.594 -10.156 1 95.06 86 TYR A C 1
ATOM 730 O O . TYR A 1 86 ? -5.43 -23.016 -10.461 1 95.06 86 TYR A O 1
ATOM 738 N N . VAL A 1 87 ? -3.186 -23.25 -10.516 1 92.81 87 VAL A N 1
ATOM 739 C CA . VAL A 1 87 ? -3.145 -24.641 -10.93 1 92.81 87 VAL A CA 1
ATOM 740 C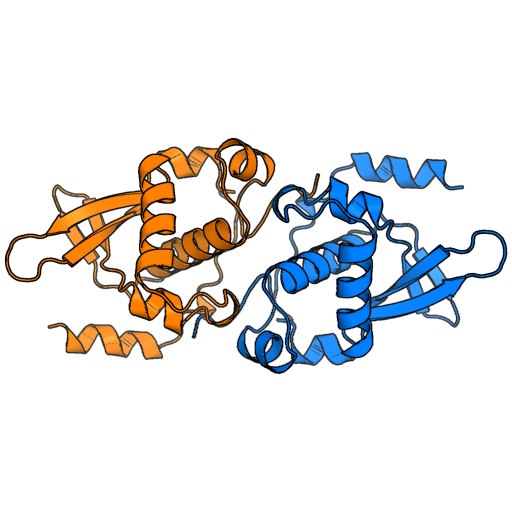 C . VAL A 1 87 ? -1.99 -25.359 -10.234 1 92.81 87 VAL A C 1
ATOM 742 O O . VAL A 1 87 ? -0.896 -24.812 -10.102 1 92.81 87 VAL A O 1
ATOM 745 N N . ASN A 1 88 ? -2.273 -26.484 -9.688 1 89.69 88 ASN A N 1
ATOM 746 C CA . ASN A 1 88 ? -1.228 -27.328 -9.117 1 89.69 88 ASN A CA 1
ATOM 747 C C . ASN A 1 88 ? -0.598 -28.234 -10.18 1 89.69 88 ASN A C 1
ATOM 749 O O . ASN A 1 88 ? -1.299 -29 -10.844 1 89.69 88 ASN A O 1
ATOM 753 N N . CYS A 1 89 ? 0.716 -28.062 -10.383 1 80.25 89 CYS A N 1
ATOM 754 C CA . CYS A 1 89 ? 1.418 -28.922 -11.336 1 80.25 89 CYS A CA 1
ATOM 755 C C . CYS A 1 89 ? 2.004 -30.141 -10.641 1 80.25 89 CYS A C 1
ATOM 757 O O . CYS A 1 89 ? 2.889 -30.016 -9.797 1 80.25 89 CYS A O 1
ATOM 759 N N . LYS A 1 90 ? 1.302 -31.188 -10.562 1 72.81 90 LYS A N 1
ATOM 760 C CA . LYS A 1 90 ? 1.724 -32.438 -9.93 1 72.81 90 LYS A CA 1
ATOM 761 C C . LYS A 1 90 ? 2.844 -33.094 -10.727 1 72.81 90 LYS A C 1
ATOM 763 O O . LYS A 1 90 ? 3.662 -33.844 -10.164 1 72.81 90 LYS A O 1
ATOM 768 N N . LYS A 1 91 ? 2.875 -32.812 -11.898 1 61.88 91 LYS A N 1
ATOM 769 C CA . LYS A 1 91 ? 3.832 -33.625 -12.672 1 61.88 91 LYS A CA 1
ATOM 770 C C . LYS A 1 91 ? 5.262 -33.125 -12.43 1 61.88 91 LYS A C 1
ATOM 772 O O . LYS A 1 91 ? 5.648 -32.062 -12.891 1 61.88 91 LYS A O 1
ATOM 777 N N . GLY A 1 92 ? 6.043 -33.719 -11.5 1 57.38 92 GLY A N 1
ATOM 778 C CA . GLY A 1 92 ? 7.48 -33.562 -11.328 1 57.38 92 GLY A CA 1
ATOM 779 C C . GLY A 1 92 ? 7.855 -32.562 -10.258 1 57.38 92 GLY A C 1
ATOM 780 O O . GLY A 1 92 ? 8.703 -32.844 -9.406 1 57.38 92 GLY A O 1
ATOM 781 N N . THR A 1 93 ? 7.164 -31.297 -10.336 1 59.19 93 THR A N 1
ATOM 782 C CA . THR A 1 93 ? 7.758 -30.281 -9.484 1 59.19 93 THR A CA 1
ATOM 783 C C . THR A 1 93 ? 6.809 -29.891 -8.359 1 59.19 93 THR A C 1
ATOM 785 O O . THR A 1 93 ? 7.23 -29.328 -7.348 1 59.19 93 THR A O 1
ATOM 788 N N . ASN A 1 94 ? 5.711 -30.484 -8.125 1 77.12 94 ASN A N 1
ATOM 789 C CA . ASN A 1 94 ? 4.723 -30.109 -7.117 1 77.12 94 ASN A CA 1
ATOM 790 C C . ASN A 1 94 ? 4.68 -28.609 -6.906 1 77.12 94 ASN A C 1
ATOM 792 O O . ASN A 1 94 ? 4.902 -28.125 -5.797 1 77.12 94 ASN A O 1
ATOM 796 N N . LYS A 1 95 ? 4.652 -27.781 -8.031 1 83.88 95 LYS A N 1
ATOM 797 C CA . LYS A 1 95 ? 4.633 -26.328 -7.969 1 83.88 95 LYS A CA 1
ATOM 798 C C . LYS A 1 95 ? 3.236 -25.781 -8.25 1 83.88 95 LYS A C 1
ATOM 800 O O . LYS A 1 95 ? 2.498 -26.344 -9.062 1 83.88 95 LYS A O 1
ATOM 805 N N . THR A 1 96 ? 2.906 -24.766 -7.492 1 88.62 96 THR A N 1
ATOM 806 C CA . THR A 1 96 ? 1.662 -24.047 -7.738 1 88.62 96 THR A CA 1
ATOM 807 C C . THR A 1 96 ? 1.904 -22.844 -8.648 1 88.62 96 THR A C 1
AT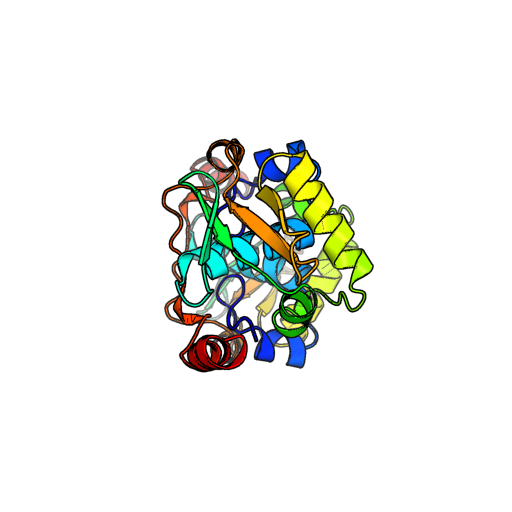OM 809 O O . THR A 1 96 ? 2.801 -22.047 -8.398 1 88.62 96 THR A O 1
ATOM 812 N N . LEU A 1 97 ? 1.147 -22.828 -9.766 1 92.88 97 LEU A N 1
ATOM 813 C CA . LEU A 1 97 ? 1.246 -21.719 -10.703 1 92.88 97 LEU A CA 1
ATOM 814 C C . LEU A 1 97 ? 0.044 -20.781 -10.578 1 92.88 97 LEU A C 1
ATOM 816 O O . LEU A 1 97 ? -1.062 -21.234 -10.266 1 92.88 97 LEU A O 1
ATOM 820 N N . TYR A 1 98 ? 0.27 -19.484 -10.859 1 95.25 98 TYR A N 1
ATOM 821 C CA . TYR A 1 98 ? -0.772 -18.484 -10.648 1 95.25 98 TYR A CA 1
ATOM 822 C C . TYR A 1 98 ? -1.02 -17.672 -11.922 1 95.25 98 TYR A C 1
ATOM 824 O O . TYR A 1 98 ? -0.152 -17.609 -12.797 1 95.25 98 TYR A O 1
ATOM 832 N N . ARG A 1 99 ? -2.189 -17.109 -12.078 1 95.88 99 ARG A N 1
ATOM 833 C CA . ARG A 1 99 ? -2.52 -16.156 -13.133 1 95.88 99 ARG A CA 1
ATOM 834 C C . ARG A 1 99 ? -3.566 -15.156 -12.664 1 95.88 99 ARG A C 1
ATOM 836 O O . ARG A 1 99 ? -4.191 -15.352 -11.617 1 95.88 99 ARG A O 1
ATOM 843 N N . ARG A 1 100 ? -3.732 -14.117 -13.453 1 96.25 100 ARG A N 1
ATOM 844 C CA . ARG A 1 100 ? -4.719 -13.094 -13.141 1 96.25 100 ARG A CA 1
ATOM 845 C C . ARG A 1 100 ? -6.125 -13.68 -13.078 1 96.25 100 ARG A C 1
ATOM 847 O O . ARG A 1 100 ? -6.508 -14.484 -13.93 1 96.25 100 ARG A O 1
ATOM 854 N N . GLY A 1 101 ? -6.805 -13.312 -12.008 1 97.38 101 GLY A N 1
ATOM 855 C CA . GLY A 1 101 ? -8.172 -13.797 -11.859 1 97.38 101 GLY A CA 1
ATOM 856 C C . GLY A 1 101 ? -9.188 -12.945 -12.594 1 97.38 101 GLY A C 1
ATOM 857 O O . GLY A 1 101 ? -8.914 -11.789 -12.922 1 97.38 101 GLY A O 1
ATOM 858 N N . ASN A 1 102 ? -10.406 -13.477 -12.805 1 95 102 ASN A N 1
ATOM 859 C CA . ASN A 1 102 ? -11.469 -12.82 -13.562 1 95 102 ASN A CA 1
ATOM 860 C C . ASN A 1 102 ? -12.102 -11.672 -12.781 1 95 102 ASN A C 1
ATOM 862 O O . ASN A 1 102 ? -12.602 -10.719 -13.375 1 95 102 ASN A O 1
ATOM 866 N N . ALA A 1 103 ? -11.984 -11.734 -11.469 1 97.19 103 ALA A N 1
ATOM 867 C CA . ALA A 1 103 ? -12.656 -10.742 -10.633 1 97.19 103 ALA A CA 1
ATOM 868 C C . ALA A 1 103 ? -11.805 -9.492 -10.477 1 97.19 103 ALA A C 1
ATOM 870 O O . ALA A 1 103 ? -12.242 -8.508 -9.867 1 97.19 103 ALA A O 1
ATOM 871 N N . LEU A 1 104 ? -10.625 -9.453 -11.062 1 96.94 104 LEU A N 1
ATOM 872 C CA . LEU A 1 104 ? -9.742 -8.297 -10.953 1 96.94 104 LEU A CA 1
ATOM 873 C C . LEU A 1 104 ? -10.375 -7.066 -11.586 1 96.94 104 LEU A C 1
ATOM 875 O O . LEU A 1 104 ? -10.141 -5.941 -11.133 1 96.94 104 LEU A O 1
ATOM 879 N N . GLU A 1 105 ? -11.164 -7.312 -12.586 1 94.19 105 GLU A N 1
ATOM 880 C CA . GLU A 1 105 ? -11.789 -6.207 -13.305 1 94.19 105 GLU A CA 1
ATOM 881 C C . GLU A 1 105 ? -12.711 -5.41 -12.391 1 94.19 105 GLU A C 1
ATOM 883 O O . GLU A 1 105 ? -12.969 -4.227 -12.633 1 94.19 105 GLU A O 1
ATOM 888 N N . LYS A 1 106 ? -13.148 -6.004 -11.32 1 94.25 106 LYS A N 1
ATOM 889 C CA . LYS A 1 106 ? -14.078 -5.371 -10.391 1 94.25 106 LYS A CA 1
ATOM 890 C C . LYS A 1 106 ? -13.344 -4.457 -9.414 1 94.25 106 LYS A C 1
ATOM 892 O O . LYS A 1 106 ? -13.945 -3.578 -8.797 1 94.25 106 LYS A O 1
ATOM 897 N N . ILE A 1 107 ? -12.031 -4.688 -9.336 1 95.69 107 ILE A N 1
ATOM 898 C CA . ILE A 1 107 ? -11.367 -3.992 -8.234 1 95.69 107 ILE A CA 1
ATOM 899 C C . ILE A 1 107 ? -10.219 -3.146 -8.773 1 95.69 107 ILE A C 1
ATOM 901 O O . ILE A 1 107 ? -9.758 -2.213 -8.109 1 95.69 107 ILE A O 1
ATOM 905 N N . GLU A 1 108 ? -9.719 -3.512 -9.852 1 94.81 108 GLU A N 1
ATOM 906 C CA . GLU A 1 108 ? -8.492 -2.898 -10.352 1 94.81 108 GLU A CA 1
ATOM 907 C C . GLU A 1 108 ? -8.805 -1.688 -11.227 1 94.81 108 GLU A C 1
ATOM 909 O O . GLU A 1 108 ? -9.734 -1.719 -12.031 1 94.81 108 GLU A O 1
ATOM 914 N N . ASP A 1 109 ? -8.008 -0.663 -10.977 1 91.38 109 ASP A N 1
ATOM 915 C CA . ASP A 1 109 ? -8.047 0.494 -11.867 1 91.38 109 ASP A CA 1
ATOM 916 C C . ASP A 1 109 ? -7.367 0.185 -13.203 1 91.38 109 ASP A C 1
ATOM 918 O O . ASP A 1 109 ? -6.152 -0 -13.258 1 91.38 109 ASP A O 1
ATOM 922 N N . LYS A 1 110 ? -8.062 0.27 -14.234 1 85.94 110 LYS A N 1
ATOM 923 C CA . LYS A 1 110 ? -7.559 -0.087 -15.555 1 85.94 110 LYS A CA 1
ATOM 924 C C . LYS A 1 110 ? -6.5 0.91 -16.031 1 85.94 110 LYS A C 1
ATOM 926 O O . LYS A 1 110 ? -5.672 0.585 -16.875 1 85.94 110 LYS A O 1
ATOM 931 N N . ASP A 1 111 ? -6.52 2.037 -15.453 1 83.38 111 ASP A N 1
ATOM 932 C CA . ASP A 1 111 ? -5.59 3.08 -15.875 1 83.38 111 ASP A CA 1
ATOM 933 C C . ASP A 1 111 ? -4.367 3.133 -14.961 1 83.38 111 ASP A C 1
ATOM 935 O O . ASP A 1 111 ? -3.52 4.016 -15.102 1 83.38 111 ASP A O 1
ATOM 939 N N . TYR A 1 112 ? -4.367 2.164 -14.109 1 84.5 112 TYR A N 1
ATOM 940 C CA . TYR A 1 112 ? -3.232 2.135 -13.195 1 84.5 112 TYR A CA 1
ATOM 941 C C . TYR A 1 112 ? -1.925 1.949 -13.961 1 84.5 112 TYR A C 1
ATOM 943 O O . TYR A 1 112 ? -1.821 1.07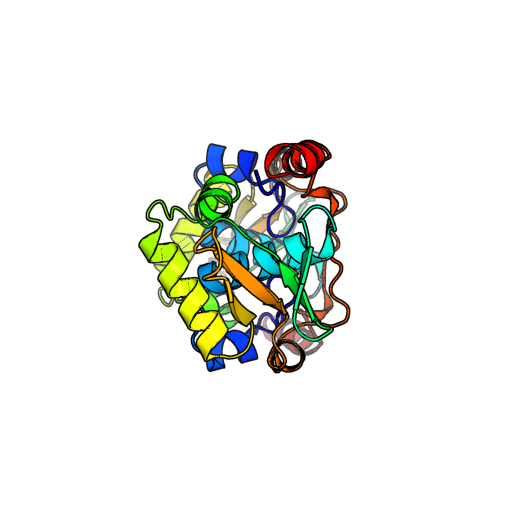3 -14.82 1 84.5 112 TYR A O 1
ATOM 951 N N . LYS A 1 113 ? -0.943 2.809 -13.594 1 77.69 113 LYS A N 1
ATOM 952 C CA . LYS A 1 113 ? 0.359 2.695 -14.242 1 77.69 113 LYS A CA 1
ATOM 953 C C . LYS A 1 113 ? 1.289 1.775 -13.461 1 77.69 113 LYS A C 1
ATOM 955 O O . LYS A 1 113 ? 1.657 2.08 -12.32 1 77.69 113 LYS A O 1
ATOM 960 N N . ILE A 1 114 ? 1.571 0.726 -14.125 1 74.12 114 ILE A N 1
ATOM 961 C CA . ILE A 1 114 ? 2.428 -0.273 -13.5 1 74.12 114 ILE A CA 1
ATOM 962 C C . ILE A 1 114 ? 3.885 0.178 -13.57 1 74.12 114 ILE A C 1
ATOM 964 O O . ILE A 1 114 ? 4.336 0.675 -14.602 1 74.12 114 ILE A O 1
ATOM 968 N N . ASP A 1 115 ? 4.492 0.192 -12.469 1 71.5 115 ASP A N 1
ATOM 969 C CA . ASP A 1 115 ? 5.922 0.467 -12.43 1 71.5 115 ASP A CA 1
ATOM 970 C C . ASP A 1 115 ? 6.73 -0.828 -12.469 1 71.5 115 ASP A C 1
ATOM 972 O O . ASP A 1 115 ? 6.871 -1.512 -11.453 1 71.5 115 ASP A O 1
ATOM 976 N N . LEU A 1 116 ? 7.258 -1.088 -13.594 1 73.69 116 LEU A N 1
ATOM 977 C CA . LEU A 1 116 ? 7.965 -2.352 -13.766 1 73.69 116 LEU A CA 1
ATOM 978 C C . LEU A 1 116 ? 9.453 -2.184 -13.477 1 73.69 116 LEU A C 1
ATOM 980 O O . LEU A 1 116 ? 10.211 -3.156 -13.516 1 73.69 116 LEU A O 1
ATOM 984 N N . SER A 1 117 ? 9.758 -0.888 -13.156 1 72.44 117 SER A N 1
ATOM 985 C CA . SER A 1 117 ? 11.164 -0.636 -12.836 1 72.44 117 SER A CA 1
ATOM 986 C C . SER A 1 117 ? 11.594 -1.407 -11.594 1 72.44 117 SER A C 1
ATOM 988 O O . SER A 1 117 ? 12.789 -1.581 -11.352 1 72.44 117 SER A O 1
ATOM 990 N N . ASN A 1 118 ? 10.633 -1.887 -10.883 1 70.5 118 ASN A N 1
ATOM 991 C CA . ASN A 1 118 ? 10.883 -2.656 -9.672 1 70.5 118 ASN A CA 1
ATOM 992 C C . ASN A 1 118 ? 11.578 -3.979 -9.977 1 70.5 118 ASN A C 1
ATOM 994 O O . ASN A 1 118 ? 12.219 -4.562 -9.102 1 70.5 118 ASN A O 1
ATOM 998 N N . PHE A 1 119 ? 11.344 -4.43 -11.141 1 69.56 119 PHE A N 1
ATOM 999 C CA . PHE A 1 119 ? 11.812 -5.777 -11.445 1 69.56 119 PHE A CA 1
ATOM 1000 C C . PHE A 1 119 ? 13.086 -5.73 -12.281 1 69.56 119 PHE A C 1
ATOM 1002 O O . PHE A 1 119 ? 13.133 -5.062 -13.32 1 69.56 119 PHE A O 1
ATOM 1009 N N . LYS A 1 120 ? 14.266 -5.258 -11.602 1 57.12 120 LYS A N 1
ATOM 1010 C CA . LYS A 1 120 ? 15.57 -5.184 -12.258 1 57.12 120 LYS A CA 1
ATOM 1011 C C . LYS A 1 120 ? 15.906 -6.496 -12.961 1 57.12 120 LYS A C 1
ATOM 1013 O O . LYS A 1 120 ? 15.359 -7.547 -12.617 1 57.12 120 LYS A O 1
ATOM 1018 N N . GLU A 1 121 ? 16.922 -6.316 -13.844 1 52.66 121 GLU A N 1
ATOM 1019 C CA . GLU A 1 121 ? 17.594 -7.348 -14.633 1 52.66 121 GLU A CA 1
ATOM 1020 C C . GLU A 1 121 ? 17.953 -8.562 -13.781 1 52.66 121 GLU A C 1
ATOM 1022 O O . GLU A 1 121 ? 18.062 -9.672 -14.297 1 52.66 121 GLU A O 1
ATOM 1027 N N . GLU A 1 122 ? 18.109 -8.32 -12.617 1 48.69 122 GLU A N 1
ATOM 1028 C CA . GLU A 1 122 ? 18.625 -9.445 -11.844 1 48.69 122 GLU A CA 1
ATOM 1029 C C . GLU A 1 122 ? 17.656 -10.633 -11.898 1 48.69 122 GLU A C 1
ATOM 1031 O O . GLU A 1 122 ? 18.094 -11.789 -11.883 1 48.69 122 GLU A O 1
ATOM 1036 N N . TYR A 1 123 ? 16.391 -10.297 -12 1 53.56 123 TYR A N 1
ATOM 1037 C CA . TYR A 1 123 ? 15.508 -11.453 -12.094 1 53.56 123 TYR A CA 1
ATOM 1038 C C . TYR A 1 123 ? 15.68 -12.164 -13.43 1 53.56 123 TYR A C 1
ATOM 1040 O O . TYR A 1 123 ? 15.125 -13.242 -13.641 1 53.56 123 TYR A O 1
ATOM 1048 N N . LEU A 1 124 ? 16.203 -11.422 -14.344 1 48.47 124 LEU A N 1
ATOM 1049 C CA . LEU A 1 124 ? 16.562 -12.102 -15.586 1 48.47 124 LEU A CA 1
ATOM 1050 C C . LEU A 1 124 ? 17.344 -13.383 -15.305 1 48.47 124 LEU A C 1
ATOM 1052 O O . LEU A 1 124 ? 17.234 -14.352 -16.047 1 48.47 124 LEU A O 1
ATOM 1056 N N . LEU A 1 125 ? 18.047 -13.297 -14.273 1 45.66 125 LEU A N 1
ATOM 1057 C CA . LEU A 1 125 ? 18.875 -14.461 -13.977 1 45.66 125 LEU A CA 1
ATOM 1058 C C . LEU A 1 125 ? 18.016 -15.633 -13.492 1 45.66 125 LEU A C 1
ATOM 1060 O O . LEU A 1 125 ? 18.422 -16.797 -13.602 1 45.66 125 LEU A O 1
ATOM 1064 N N . TYR A 1 126 ? 16.984 -15.375 -12.859 1 49.47 126 TYR A N 1
ATOM 1065 C CA . TYR A 1 126 ? 16.188 -16.516 -12.445 1 49.47 126 TYR A CA 1
ATOM 1066 C C . TYR A 1 126 ? 15.656 -17.281 -13.656 1 49.47 126 TYR A C 1
ATOM 1068 O O . TYR A 1 126 ? 15.367 -18.469 -13.57 1 49.47 126 TYR A O 1
ATOM 1076 N N . LYS A 1 127 ? 15.516 -16.656 -14.797 1 49.66 127 LYS A N 1
ATOM 1077 C CA . LYS A 1 127 ? 15.148 -17.312 -16.047 1 49.66 127 LYS A CA 1
ATOM 1078 C C . LYS A 1 127 ? 16.016 -18.547 -16.281 1 49.66 127 LYS A C 1
ATOM 1080 O O . LYS A 1 127 ? 15.523 -19.578 -16.781 1 49.66 127 LYS A O 1
ATOM 1085 N N . GLU A 1 128 ? 17.25 -18.406 -16.047 1 44.66 128 GLU A N 1
ATOM 1086 C CA . GLU A 1 128 ? 18.188 -19.422 -16.516 1 44.66 128 GLU A CA 1
ATOM 1087 C C . GLU A 1 128 ? 18.188 -20.641 -15.602 1 44.66 128 GLU A C 1
ATOM 1089 O O . GLU A 1 128 ? 18.406 -21.766 -16.047 1 44.66 128 GLU A O 1
ATOM 1094 N N . GLU A 1 129 ? 18.062 -20.406 -14.352 1 43.25 129 GLU A N 1
ATOM 1095 C CA . GLU A 1 129 ? 18.438 -21.531 -13.508 1 43.25 129 GLU A CA 1
ATOM 1096 C C . GLU A 1 129 ? 17.328 -22.578 -13.469 1 43.25 129 GLU A C 1
ATOM 1098 O O . GLU A 1 129 ? 17.578 -23.734 -13.125 1 43.25 129 GLU A O 1
ATOM 1103 N N . ASP A 1 130 ? 16.062 -22.203 -13.438 1 41.84 130 ASP A N 1
ATOM 1104 C CA . ASP A 1 130 ? 15.148 -23.297 -13.172 1 41.84 130 ASP A CA 1
ATOM 1105 C C . ASP A 1 130 ? 14.914 -24.141 -14.43 1 41.84 130 ASP A C 1
ATOM 1107 O O . ASP A 1 130 ? 14.055 -25.016 -14.438 1 41.84 130 ASP A O 1
ATOM 1111 N N . TYR A 1 131 ? 15.57 -23.781 -15.594 1 34.53 131 TYR A N 1
ATOM 1112 C CA . TYR A 1 131 ? 15.57 -24.859 -16.594 1 34.53 131 TYR A CA 1
ATOM 1113 C C . TYR A 1 131 ? 16.734 -25.812 -16.359 1 34.53 131 TYR A C 1
ATOM 1115 O O . TYR A 1 131 ? 17.812 -25.391 -15.922 1 34.53 131 TYR A O 1
ATOM 1123 N N . MET B 1 1 ? 14.781 -7.465 -4.105 1 76.5 1 MET B N 1
ATOM 1124 C CA . MET B 1 1 ? 13.797 -6.703 -3.34 1 76.5 1 MET B CA 1
ATOM 1125 C C . MET B 1 1 ? 12.914 -5.875 -4.266 1 76.5 1 MET B C 1
ATOM 1127 O O . MET B 1 1 ? 13.383 -5.34 -5.27 1 76.5 1 MET B O 1
ATOM 1131 N N . TYR B 1 2 ? 11.539 -6.027 -3.934 1 73.12 2 TYR B N 1
ATOM 1132 C CA . TYR B 1 2 ? 10.578 -5.141 -4.586 1 73.12 2 TYR B CA 1
ATOM 1133 C C . TYR B 1 2 ? 10.891 -3.682 -4.273 1 73.12 2 TYR B C 1
ATOM 1135 O O . TYR B 1 2 ? 10.875 -3.271 -3.111 1 73.12 2 TYR B O 1
ATOM 1143 N N . LYS B 1 3 ? 11.195 -2.891 -5.219 1 79.69 3 LYS B N 1
ATOM 1144 C CA . LYS B 1 3 ? 11.984 -1.677 -5.027 1 79.69 3 LYS B CA 1
ATOM 1145 C C . LYS B 1 3 ? 11.133 -0.562 -4.422 1 79.69 3 LYS B C 1
ATOM 1147 O O . LYS B 1 3 ? 11.555 0.096 -3.469 1 79.69 3 LYS B O 1
ATOM 1152 N N . LYS B 1 4 ? 9.914 -0.402 -4.918 1 90.56 4 LYS B N 1
ATOM 1153 C CA . LYS B 1 4 ? 9.164 0.78 -4.504 1 90.56 4 LYS B CA 1
ATOM 1154 C C . LYS B 1 4 ? 7.754 0.406 -4.059 1 90.56 4 LYS B C 1
ATOM 1156 O O . LYS B 1 4 ? 7.141 -0.508 -4.617 1 90.56 4 LYS B O 1
ATOM 1161 N N . ILE B 1 5 ? 7.332 1.1 -3.072 1 91 5 ILE B N 1
ATOM 1162 C CA . ILE B 1 5 ? 5.977 0.963 -2.551 1 91 5 ILE B CA 1
ATOM 1163 C C . ILE B 1 5 ? 5.309 2.336 -2.488 1 91 5 ILE B C 1
ATOM 1165 O O . ILE B 1 5 ? 5.797 3.24 -1.806 1 91 5 ILE B O 1
ATOM 1169 N N . GLU B 1 6 ? 4.234 2.479 -3.148 1 91.25 6 GLU B N 1
ATOM 1170 C CA . GLU B 1 6 ? 3.477 3.727 -3.186 1 91.25 6 GLU B CA 1
ATOM 1171 C C . GLU B 1 6 ? 4.387 4.918 -3.467 1 91.25 6 GLU B C 1
ATOM 1173 O O . GLU B 1 6 ? 4.242 5.977 -2.852 1 91.25 6 GLU B O 1
ATOM 1178 N N . GLY B 1 7 ? 5.367 4.637 -4.234 1 91.75 7 GLY B N 1
ATOM 1179 C CA . GLY B 1 7 ? 6.238 5.711 -4.684 1 91.75 7 GLY B CA 1
ATOM 1180 C C . GLY B 1 7 ? 7.453 5.906 -3.795 1 91.75 7 GLY B C 1
ATOM 1181 O O . GLY B 1 7 ? 8.227 6.844 -3.994 1 91.75 7 GLY B O 1
ATOM 1182 N N . PHE B 1 8 ? 7.66 5.039 -2.787 1 95.25 8 PHE B N 1
ATOM 1183 C CA . PHE B 1 8 ? 8.789 5.145 -1.874 1 95.25 8 PHE B CA 1
ATOM 1184 C C . PHE B 1 8 ? 9.703 3.932 -2 1 95.25 8 PHE B C 1
ATOM 1186 O O . PHE B 1 8 ? 9.234 2.811 -2.199 1 95.25 8 PHE B O 1
ATOM 1193 N N . TYR B 1 9 ? 10.938 4.207 -1.836 1 94.62 9 TYR B N 1
ATOM 1194 C CA . TYR B 1 9 ? 11.906 3.117 -1.867 1 94.62 9 TYR B CA 1
ATOM 1195 C C . TYR B 1 9 ? 11.797 2.254 -0.617 1 94.62 9 TYR B C 1
ATOM 1197 O O . TYR B 1 9 ? 11.969 2.744 0.501 1 94.62 9 TYR B O 1
ATOM 1205 N N . GLN B 1 10 ? 11.562 0.957 -0.874 1 95.06 10 GLN B N 1
ATOM 1206 C CA . GLN B 1 10 ? 11.266 0.055 0.234 1 95.06 10 GLN B CA 1
ATOM 1207 C C . GLN B 1 10 ? 12.453 -0.047 1.193 1 95.06 10 GLN B C 1
ATOM 1209 O O . GLN B 1 10 ? 12.273 -0.02 2.412 1 95.06 10 GLN B O 1
ATOM 1214 N N . ASP B 1 11 ? 13.625 -0.158 0.638 1 94.25 11 ASP B N 1
ATOM 1215 C CA . ASP B 1 11 ? 14.812 -0.294 1.474 1 94.25 11 ASP B CA 1
ATOM 1216 C C . ASP B 1 11 ? 14.953 0.887 2.432 1 94.25 11 ASP B C 1
ATOM 1218 O O . ASP B 1 11 ? 15.234 0.703 3.617 1 94.25 11 ASP B O 1
ATOM 1222 N N . ALA B 1 12 ? 14.703 2.078 1.938 1 95.69 12 ALA B N 1
ATOM 1223 C CA . ALA B 1 12 ? 14.797 3.283 2.76 1 95.69 12 ALA B CA 1
ATOM 1224 C C . ALA B 1 12 ? 13.703 3.307 3.822 1 95.69 12 ALA B C 1
ATOM 1226 O O . ALA B 1 12 ? 13.938 3.736 4.953 1 95.69 12 ALA B O 1
ATOM 1227 N N . LEU B 1 13 ? 12.508 2.857 3.473 1 96.62 13 LEU B N 1
ATOM 1228 C CA . LEU B 1 13 ? 11.406 2.799 4.426 1 96.62 13 LEU B CA 1
ATOM 1229 C C . LEU B 1 13 ? 11.75 1.888 5.598 1 96.62 13 LEU B C 1
ATOM 1231 O O . LEU B 1 13 ? 11.578 2.273 6.758 1 96.62 13 LEU B O 1
ATOM 1235 N N . ILE B 1 14 ? 12.281 0.742 5.281 1 96.19 14 ILE B N 1
ATOM 1236 C CA . ILE B 1 14 ? 12.602 -0.255 6.293 1 96.19 14 ILE B CA 1
ATOM 1237 C C . ILE B 1 14 ? 13.734 0.265 7.184 1 96.19 14 ILE B C 1
ATOM 1239 O O . ILE B 1 14 ? 13.68 0.124 8.406 1 96.19 14 ILE B O 1
ATOM 1243 N N . LYS B 1 15 ? 14.695 0.841 6.594 1 96.25 15 LYS B N 1
ATOM 1244 C CA . LYS B 1 15 ? 15.812 1.404 7.336 1 96.25 15 LYS B CA 1
ATOM 1245 C C . LYS B 1 15 ? 15.344 2.453 8.336 1 96.25 15 LYS B C 1
ATOM 1247 O O . LYS B 1 15 ? 15.938 2.609 9.406 1 96.25 15 LYS B O 1
ATOM 1252 N N . ASN B 1 16 ? 14.273 3.111 8.031 1 97 16 ASN B N 1
ATOM 1253 C CA . ASN B 1 16 ? 13.734 4.148 8.906 1 97 16 ASN B CA 1
ATOM 1254 C C . ASN B 1 16 ? 12.664 3.592 9.836 1 97 16 ASN B C 1
ATOM 1256 O O . ASN B 1 16 ? 11.977 4.352 10.523 1 97 16 ASN B O 1
ATOM 1260 N N . GLY B 1 17 ? 12.453 2.33 9.789 1 96.25 17 GLY B N 1
ATOM 1261 C CA . GLY B 1 17 ? 11.594 1.666 10.758 1 96.25 17 GLY B CA 1
ATOM 1262 C C . GLY B 1 17 ? 10.117 1.828 10.445 1 96.25 17 GLY B C 1
ATOM 1263 O O . GLY B 1 17 ? 9.273 1.756 11.352 1 96.25 17 GLY B O 1
ATOM 1264 N N . LEU B 1 18 ? 9.758 2.033 9.234 1 96.94 18 LEU B N 1
ATOM 1265 C CA . LEU B 1 18 ? 8.367 2.23 8.859 1 96.94 18 LEU B CA 1
ATOM 1266 C C . LEU B 1 18 ? 7.734 0.921 8.398 1 96.94 18 LEU B C 1
ATOM 1268 O O . LEU B 1 18 ? 8.422 0.053 7.855 1 96.94 18 LEU B O 1
ATOM 1272 N N . ASP B 1 19 ? 6.473 0.812 8.609 1 96.5 19 ASP B N 1
ATOM 1273 C CA . ASP B 1 19 ? 5.734 -0.331 8.078 1 96.5 19 ASP B CA 1
ATOM 1274 C C . ASP B 1 19 ? 4.75 0.106 6.996 1 96.5 19 ASP B C 1
ATOM 1276 O O . ASP B 1 19 ? 4.711 1.281 6.629 1 96.5 19 ASP B O 1
ATOM 1280 N N . ILE B 1 20 ? 4.035 -0.875 6.488 1 96.31 20 ILE B N 1
ATOM 1281 C CA . ILE B 1 20 ? 3.219 -0.625 5.301 1 96.31 20 ILE B CA 1
ATOM 1282 C C . ILE B 1 20 ? 2.107 0.367 5.641 1 96.31 20 ILE B C 1
ATOM 1284 O O . ILE B 1 20 ? 1.703 1.167 4.793 1 96.31 20 ILE B O 1
ATOM 1288 N N . LYS B 1 21 ? 1.586 0.366 6.863 1 97 21 LYS B N 1
ATOM 1289 C CA . LYS B 1 21 ? 0.549 1.316 7.254 1 97 21 LYS B CA 1
ATOM 1290 C C . LYS B 1 21 ? 1.11 2.732 7.352 1 97 21 LYS B C 1
ATOM 1292 O O . LYS B 1 21 ? 0.47 3.691 6.914 1 97 21 LYS B O 1
ATOM 1297 N N . ASP B 1 22 ? 2.301 2.852 7.898 1 97.62 22 ASP B N 1
ATOM 1298 C CA . ASP B 1 22 ? 2.969 4.148 7.938 1 97.62 22 ASP B CA 1
ATOM 1299 C C . ASP B 1 22 ? 3.121 4.73 6.531 1 97.62 22 ASP B C 1
ATOM 1301 O O . ASP B 1 22 ? 2.873 5.918 6.316 1 97.62 22 ASP B O 1
ATOM 1305 N N . VAL B 1 23 ? 3.521 3.828 5.652 1 96.69 23 VAL B N 1
ATOM 1306 C CA . VAL B 1 23 ? 3.791 4.227 4.277 1 96.69 23 VAL B CA 1
ATOM 1307 C C . VAL B 1 23 ? 2.51 4.746 3.629 1 96.69 23 VAL B C 1
ATOM 1309 O O . VAL B 1 23 ? 2.52 5.789 2.969 1 96.69 23 VAL B O 1
ATOM 1312 N N . HIS B 1 24 ? 1.455 4.07 3.855 1 96.5 24 HIS B N 1
ATOM 1313 C CA . HIS B 1 24 ? 0.18 4.469 3.27 1 96.5 24 HIS B CA 1
ATOM 1314 C C . HIS B 1 24 ? -0.299 5.793 3.85 1 96.5 24 HIS B C 1
ATOM 1316 O O . HIS B 1 24 ? -0.81 6.648 3.117 1 96.5 24 HIS B O 1
ATOM 1322 N N . ILE B 1 25 ? -0.18 5.973 5.109 1 97.06 25 ILE B N 1
ATOM 1323 C CA . ILE B 1 25 ? -0.567 7.223 5.754 1 97.06 25 ILE B CA 1
ATOM 1324 C C . ILE B 1 25 ? 0.248 8.375 5.172 1 97.06 25 ILE B C 1
ATOM 1326 O O . ILE B 1 25 ? -0.303 9.43 4.84 1 97.06 25 ILE B O 1
ATOM 1330 N N . LEU B 1 26 ? 1.506 8.18 5.047 1 97.12 26 LEU B N 1
ATOM 1331 C CA . LEU B 1 26 ? 2.379 9.188 4.461 1 97.12 26 LEU B CA 1
ATOM 1332 C C . LEU B 1 26 ? 1.937 9.539 3.045 1 97.12 26 LEU B C 1
ATOM 1334 O O . LEU B 1 26 ? 1.784 10.719 2.707 1 97.12 26 LEU B O 1
ATOM 1338 N N . ARG B 1 27 ? 1.739 8.5 2.23 1 95.06 27 ARG B N 1
ATOM 1339 C CA . ARG B 1 27 ? 1.31 8.719 0.853 1 95.06 27 ARG B CA 1
ATOM 1340 C C . ARG B 1 27 ? -0.003 9.5 0.805 1 95.06 27 ARG B C 1
ATOM 1342 O O . ARG B 1 27 ? -0.138 10.453 0.041 1 95.06 27 ARG B O 1
ATOM 1349 N N . TYR B 1 28 ? -0.909 9.117 1.6 1 93.69 28 TYR B N 1
ATOM 1350 C CA . TYR B 1 28 ? -2.203 9.781 1.684 1 93.69 28 TYR B CA 1
ATOM 1351 C C . TYR B 1 28 ? -2.035 11.266 1.994 1 93.69 28 TYR B C 1
ATOM 1353 O O . TYR B 1 28 ? -2.623 12.117 1.323 1 93.69 28 TYR B O 1
ATOM 1361 N N . MET B 1 29 ? -1.256 11.555 3.008 1 94 29 MET B N 1
ATOM 1362 C CA . MET B 1 29 ? -1.071 12.938 3.438 1 94 29 MET B CA 1
ATOM 1363 C C . MET B 1 29 ? -0.398 13.766 2.346 1 94 29 MET B C 1
ATOM 1365 O O . MET B 1 29 ? -0.823 14.883 2.059 1 94 29 MET B O 1
ATOM 1369 N N . LEU B 1 30 ? 0.563 13.195 1.754 1 93.88 30 LEU B N 1
ATOM 1370 C CA . LEU B 1 30 ? 1.269 13.906 0.694 1 93.88 30 LEU B CA 1
ATOM 1371 C C . LEU B 1 30 ? 0.353 14.148 -0.5 1 93.88 30 LEU B C 1
ATOM 1373 O O . LEU B 1 30 ? 0.354 15.242 -1.077 1 93.88 30 LEU B O 1
ATOM 1377 N N . ASP B 1 31 ? -0.382 13.125 -0.844 1 90.5 31 ASP B N 1
ATOM 1378 C CA . ASP B 1 31 ? -1.329 13.289 -1.942 1 90.5 31 ASP B CA 1
ATOM 1379 C C . ASP B 1 31 ? -2.361 14.367 -1.626 1 90.5 31 ASP B C 1
ATOM 1381 O O . ASP B 1 31 ? -2.762 15.125 -2.51 1 90.5 31 ASP B O 1
ATOM 1385 N N . PHE B 1 32 ? -2.77 14.352 -0.478 1 87.94 32 PHE B N 1
ATOM 1386 C CA . PHE B 1 32 ? -3.73 15.352 -0.036 1 87.94 32 PHE B CA 1
ATOM 1387 C C . PHE B 1 32 ? -3.15 16.75 -0.176 1 87.94 32 PHE B C 1
ATOM 1389 O O . PHE B 1 32 ? -3.801 17.656 -0.721 1 87.94 32 PHE B O 1
ATOM 1396 N N . MET B 1 33 ? -1.993 16.953 0.237 1 88.31 33 MET B N 1
ATOM 1397 C CA . MET B 1 33 ? -1.329 18.25 0.15 1 88.31 33 MET B CA 1
ATOM 1398 C C . MET B 1 33 ? -1.145 18.672 -1.304 1 88.31 33 MET B C 1
ATOM 1400 O O . MET B 1 33 ? -1.304 19.844 -1.641 1 88.31 33 MET B O 1
ATOM 1404 N N . ASP B 1 34 ? -0.846 17.703 -2.098 1 85.94 34 ASP B N 1
ATOM 1405 C CA . ASP B 1 34 ? -0.566 17.984 -3.502 1 85.94 34 ASP B CA 1
ATOM 1406 C C . ASP B 1 34 ? -1.856 18.234 -4.281 1 85.94 34 ASP B C 1
ATOM 1408 O O . ASP B 1 34 ? -1.829 18.828 -5.367 1 85.94 34 ASP B O 1
ATOM 1412 N N . SER B 1 35 ? -2.926 17.703 -3.848 1 82.94 35 SER B N 1
ATOM 1413 C CA . SER B 1 35 ? -4.199 17.828 -4.547 1 82.94 35 SER B CA 1
ATOM 1414 C C . SER B 1 35 ? -4.66 19.281 -4.605 1 82.94 35 SER B C 1
ATOM 1416 O O . SER B 1 35 ? -5.422 19.656 -5.5 1 82.94 35 SER B O 1
ATOM 1418 N N . GLY B 1 36 ? -4.262 20.094 -3.695 1 75.75 36 GLY B N 1
ATOM 1419 C CA . GLY B 1 36 ? -4.672 21.5 -3.643 1 75.75 36 GLY B CA 1
ATOM 1420 C C . GLY B 1 36 ? -6.047 21.688 -3.033 1 75.75 36 GLY B C 1
ATOM 1421 O O . GLY B 1 36 ? -6.562 22.812 -2.986 1 75.75 36 GLY B O 1
ATOM 1422 N N . ILE B 1 37 ? -6.621 20.578 -2.57 1 73.25 37 ILE B N 1
ATOM 1423 C CA . ILE B 1 37 ? -7.969 20.656 -2.021 1 73.25 37 ILE B CA 1
ATOM 1424 C C . ILE B 1 37 ? -7.926 21.234 -0.61 1 73.25 37 ILE B C 1
ATOM 1426 O O . ILE B 1 37 ? -8.891 21.844 -0.153 1 73.25 37 ILE B O 1
ATOM 1430 N N . LEU B 1 38 ? -6.781 21.062 0.045 1 71.56 38 LEU B N 1
ATOM 1431 C CA . LEU B 1 38 ? -6.668 21.469 1.439 1 71.56 38 LEU B CA 1
ATOM 1432 C C . LEU B 1 38 ? -6.316 22.953 1.54 1 71.56 38 LEU B C 1
ATOM 1434 O O . LEU B 1 38 ? -5.613 23.484 0.681 1 71.56 38 LEU B O 1
ATOM 1438 N N . ARG B 1 39 ? -6.969 23.547 2.471 1 73 39 ARG B N 1
ATOM 1439 C CA . ARG B 1 39 ? -6.57 24.906 2.801 1 73 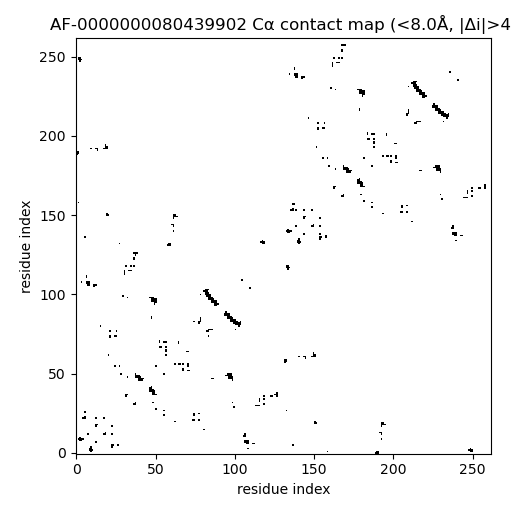39 ARG B CA 1
ATOM 1440 C C . ARG B 1 39 ? -5.141 24.953 3.328 1 73 39 ARG B C 1
ATOM 1442 O O . ARG B 1 39 ? -4.758 24.125 4.168 1 73 39 ARG B O 1
ATOM 1449 N N . LYS B 1 40 ? -4.434 25.766 2.648 1 82.81 40 LYS B N 1
ATOM 1450 C CA . LYS B 1 40 ? -3.062 25.922 3.121 1 82.81 40 LYS B CA 1
ATOM 1451 C C . LYS B 1 40 ? -2.895 27.219 3.908 1 82.81 40 LYS B C 1
ATOM 1453 O O . LYS B 1 40 ? -3.615 28.188 3.674 1 82.81 40 LYS B O 1
ATOM 1458 N N . ARG B 1 41 ? -2.16 27.188 4.934 1 86.75 41 ARG B N 1
ATOM 1459 C CA . ARG B 1 41 ? -1.724 28.359 5.691 1 86.75 41 ARG B CA 1
ATOM 1460 C C . ARG B 1 41 ? -0.238 28.625 5.477 1 86.75 41 ARG B C 1
ATOM 1462 O O . ARG B 1 41 ? 0.575 27.703 5.5 1 86.75 41 ARG B O 1
ATOM 1469 N N . ILE B 1 42 ? -0.035 29.906 5.227 1 90.25 42 ILE B N 1
ATOM 1470 C CA . ILE B 1 42 ? 1.361 30.281 5.02 1 90.25 42 ILE B CA 1
ATOM 1471 C C . ILE B 1 42 ? 1.988 30.688 6.352 1 90.25 42 ILE B C 1
ATOM 1473 O O . ILE B 1 42 ? 1.537 31.641 6.992 1 90.25 42 ILE B O 1
ATOM 1477 N N . ILE B 1 43 ? 2.893 29.969 6.754 1 90.38 43 ILE B N 1
ATOM 1478 C CA . ILE B 1 43 ? 3.633 30.266 7.977 1 90.38 43 ILE B CA 1
ATOM 1479 C C . ILE B 1 43 ? 5.117 30.422 7.652 1 90.38 43 ILE B C 1
ATOM 1481 O O . ILE B 1 43 ? 5.758 29.484 7.188 1 90.38 43 ILE B O 1
ATOM 1485 N N . ASP B 1 44 ? 5.688 31.625 7.902 1 92.06 44 ASP B N 1
ATOM 1486 C CA . ASP B 1 44 ? 7.09 31.938 7.629 1 92.06 44 ASP B CA 1
ATOM 1487 C C . ASP B 1 44 ? 7.453 31.609 6.184 1 92.06 44 ASP B C 1
ATOM 1489 O O . ASP B 1 44 ? 8.469 30.969 5.922 1 92.06 44 ASP B O 1
ATOM 1493 N N . GLY B 1 45 ? 6.59 31.859 5.242 1 92.06 45 GLY B N 1
ATOM 1494 C CA . GLY B 1 45 ? 6.848 31.719 3.818 1 92.06 45 GLY B CA 1
ATOM 1495 C C . GLY B 1 45 ? 6.703 30.281 3.336 1 92.06 45 GLY B C 1
ATOM 1496 O O . GLY B 1 45 ? 7.012 29.984 2.184 1 92.06 45 GLY B O 1
ATOM 1497 N N . LYS B 1 46 ? 6.262 29.438 4.266 1 93.19 46 LYS B N 1
ATOM 1498 C CA . LYS B 1 46 ? 6.086 28.031 3.912 1 93.19 46 LYS B CA 1
ATOM 1499 C C . LYS B 1 46 ? 4.617 27.609 4.016 1 93.19 46 LYS B C 1
ATOM 1501 O O . LYS B 1 46 ? 3.898 28.078 4.902 1 93.19 46 LYS B O 1
ATOM 1506 N N . ASP B 1 47 ? 4.211 26.734 3.053 1 92.19 47 ASP B N 1
ATOM 1507 C CA . ASP B 1 47 ? 2.836 26.25 3.051 1 92.19 47 ASP B CA 1
ATOM 1508 C C . ASP B 1 47 ? 2.65 25.125 4.051 1 92.19 47 ASP B C 1
ATOM 1510 O O . ASP B 1 47 ? 3.424 24.156 4.059 1 92.19 47 ASP B O 1
ATOM 1514 N N . PHE B 1 48 ? 1.669 25.312 4.855 1 93.06 48 PHE B N 1
ATOM 1515 C CA . PHE B 1 48 ? 1.279 24.266 5.797 1 93.06 48 PHE B CA 1
ATOM 1516 C C . PHE B 1 48 ? -0.182 23.891 5.602 1 93.06 48 PHE B C 1
ATOM 1518 O O . PHE B 1 48 ? -1.006 24.719 5.223 1 93.06 48 PHE B O 1
ATOM 1525 N N . TYR B 1 49 ? -0.447 22.641 5.855 1 91.12 49 TYR B N 1
ATOM 1526 C CA . TYR B 1 49 ? -1.78 22.094 5.605 1 91.12 49 TYR B CA 1
ATOM 1527 C C . TYR B 1 49 ? -2.354 21.453 6.863 1 91.12 49 TYR B C 1
ATOM 1529 O O . TYR B 1 49 ? -1.639 20.766 7.594 1 91.12 49 TYR B O 1
A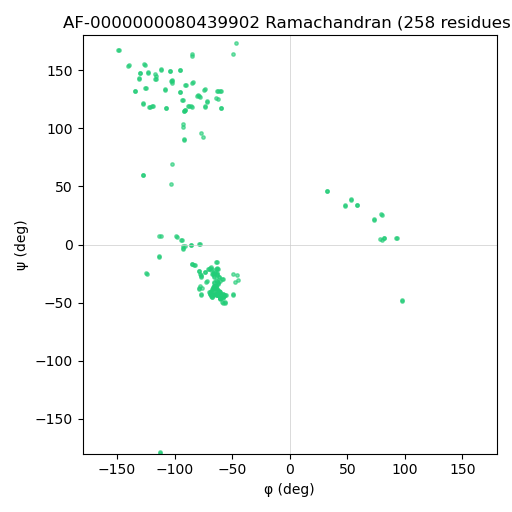TOM 1537 N N . TRP B 1 50 ? -3.566 21.797 7.062 1 88.31 50 TRP B N 1
ATOM 1538 C CA . TRP B 1 50 ? -4.258 21.141 8.164 1 88.31 50 TRP B CA 1
ATOM 1539 C C . TRP B 1 50 ? -4.91 19.844 7.707 1 88.31 50 TRP B C 1
ATOM 1541 O O . TRP B 1 50 ? -5.746 19.844 6.797 1 88.31 50 TRP B O 1
ATOM 1551 N N . ILE B 1 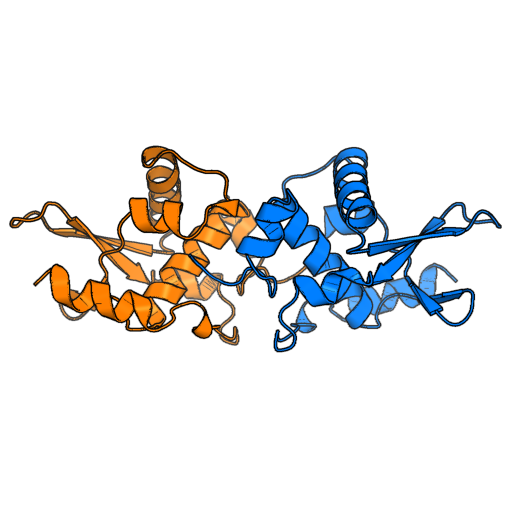51 ? -4.477 18.797 8.32 1 88 51 ILE B N 1
ATOM 1552 C CA . ILE B 1 51 ? -5.066 17.5 8.016 1 88 51 ILE B CA 1
ATOM 1553 C C . ILE B 1 51 ? -5.691 16.906 9.281 1 88 51 ILE B C 1
ATOM 1555 O O . ILE B 1 51 ? -4.992 16.641 10.258 1 88 51 ILE B O 1
ATOM 1559 N N . ARG B 1 52 ? -6.98 16.688 9.211 1 88.75 52 ARG B N 1
ATOM 1560 C CA . ARG B 1 52 ? -7.684 16.109 10.352 1 88.75 52 ARG B CA 1
ATOM 1561 C C . ARG B 1 52 ? -7.371 14.617 10.484 1 88.75 52 ARG B C 1
ATOM 1563 O O . ARG B 1 52 ? -7.422 13.883 9.5 1 88.75 52 ARG B O 1
ATOM 1570 N N . THR B 1 53 ? -7.074 14.281 11.711 1 91.06 53 THR B N 1
ATOM 1571 C CA . THR B 1 53 ? -6.762 12.883 11.977 1 91.06 53 THR B CA 1
ATOM 1572 C C . THR B 1 53 ? -7.969 11.992 11.703 1 91.06 53 THR B C 1
ATOM 1574 O O . THR B 1 53 ? -7.824 10.875 11.211 1 91.06 53 THR B O 1
ATOM 1577 N N . ASP B 1 54 ? -9.117 12.5 12 1 92.25 54 ASP B N 1
ATOM 1578 C CA . ASP B 1 54 ? -10.336 11.734 11.75 1 92.25 54 ASP B CA 1
ATOM 1579 C C . ASP B 1 54 ? -10.539 11.492 10.258 1 92.25 54 ASP B C 1
ATOM 1581 O O . ASP B 1 54 ? -11.047 10.438 9.859 1 92.25 54 ASP B O 1
ATOM 1585 N N . LEU B 1 55 ? -10.172 12.438 9.477 1 90.06 55 LEU B N 1
ATOM 1586 C CA . LEU B 1 55 ? -10.297 12.297 8.031 1 90.06 55 LEU B CA 1
ATOM 1587 C C . LEU B 1 55 ? -9.375 11.195 7.512 1 90.06 55 LEU B C 1
ATOM 1589 O O . LEU B 1 55 ? -9.758 10.43 6.621 1 90.06 55 LEU B O 1
ATOM 1593 N N . ILE B 1 56 ? -8.195 11.133 8.094 1 93.38 56 ILE B N 1
ATOM 1594 C CA . ILE B 1 56 ? -7.254 10.086 7.711 1 93.38 56 ILE B CA 1
ATOM 1595 C C . ILE B 1 56 ? -7.875 8.719 7.965 1 93.38 56 ILE B C 1
ATOM 1597 O O . ILE B 1 56 ? -7.812 7.832 7.105 1 93.38 56 ILE B O 1
ATOM 1601 N N . ILE B 1 57 ? -8.5 8.586 9.07 1 95.31 57 ILE B N 1
ATOM 1602 C CA . ILE B 1 57 ? -9.125 7.32 9.461 1 95.31 57 ILE B CA 1
ATOM 1603 C C . ILE B 1 57 ? -10.305 7.023 8.531 1 95.31 57 ILE B C 1
ATOM 1605 O O . ILE B 1 57 ? -10.398 5.926 7.98 1 95.31 57 ILE B O 1
ATOM 1609 N N . GLU B 1 58 ? -11.148 8.023 8.266 1 93.56 58 GLU B N 1
ATOM 1610 C CA . GLU B 1 58 ? -12.367 7.879 7.465 1 93.56 58 GLU B CA 1
ATOM 1611 C C . GLU B 1 58 ? -12.031 7.535 6.016 1 93.56 58 GLU B C 1
ATOM 1613 O O . GLU B 1 58 ? -12.727 6.734 5.387 1 93.56 58 GLU B O 1
ATOM 1618 N N . ASP B 1 59 ? -10.961 8.086 5.555 1 92.81 59 ASP B N 1
ATOM 1619 C CA . ASP B 1 59 ? -10.602 7.926 4.148 1 92.81 59 ASP B CA 1
ATOM 1620 C C . ASP B 1 59 ? -9.828 6.633 3.924 1 92.81 59 ASP B C 1
ATOM 1622 O O . ASP B 1 59 ? -9.672 6.184 2.785 1 92.81 59 ASP B O 1
ATOM 1626 N N . ASN B 1 60 ? -9.312 6.082 5.02 1 95.38 60 ASN B N 1
ATOM 1627 C CA . ASN B 1 60 ? -8.469 4.902 4.871 1 95.38 60 ASN B CA 1
ATOM 1628 C C . ASN B 1 60 ? -8.938 3.764 5.773 1 95.38 60 ASN B C 1
ATOM 1630 O O . ASN B 1 60 ? -8.164 3.232 6.566 1 95.38 60 ASN B O 1
ATOM 1634 N N . PRO B 1 61 ? -10.117 3.34 5.586 1 95.31 61 PRO B N 1
ATOM 1635 C CA . PRO B 1 61 ? -10.648 2.271 6.434 1 95.31 61 PRO B CA 1
ATOM 1636 C C . PRO B 1 61 ? -9.891 0.955 6.27 1 95.31 61 PRO B C 1
ATOM 1638 O O . PRO B 1 61 ? -9.906 0.112 7.172 1 95.31 61 PRO B O 1
ATOM 1641 N N . ILE B 1 62 ? -9.219 0.775 5.227 1 95.25 62 ILE B N 1
ATOM 1642 C CA . ILE B 1 62 ? -8.508 -0.469 4.953 1 95.25 62 ILE B CA 1
ATOM 1643 C C . ILE B 1 62 ? -7.379 -0.654 5.965 1 95.25 62 ILE B C 1
ATOM 1645 O O . ILE B 1 62 ? -6.879 -1.767 6.152 1 95.25 62 ILE B O 1
ATOM 1649 N N . LEU B 1 63 ? -6.938 0.423 6.504 1 96.19 63 LEU B N 1
ATOM 1650 C CA . LEU B 1 63 ? -5.867 0.347 7.496 1 96.19 63 LEU B CA 1
ATOM 1651 C C . LEU B 1 63 ? -6.359 -0.323 8.773 1 96.19 63 LEU B C 1
ATOM 1653 O O . LEU B 1 63 ? -5.555 -0.777 9.594 1 96.19 63 LEU B O 1
ATOM 1657 N N . LYS B 1 64 ? -7.594 -0.342 9.008 1 95.94 64 LYS B N 1
ATOM 1658 C CA . LYS B 1 64 ? -8.211 -0.93 10.195 1 95.94 64 LYS B CA 1
ATOM 1659 C C . LYS B 1 64 ? -7.684 -0.284 11.469 1 95.94 64 LYS B C 1
ATOM 1661 O O . LYS B 1 64 ? -7.375 -0.979 12.438 1 95.94 64 LYS B O 1
ATOM 1666 N N . ILE B 1 65 ? -7.422 0.962 11.344 1 95.94 65 ILE B N 1
ATOM 1667 C CA . ILE B 1 65 ? -7.059 1.798 12.484 1 95.94 65 ILE B CA 1
ATOM 1668 C C . ILE B 1 65 ? -8.211 2.738 12.82 1 95.94 65 ILE B C 1
ATOM 1670 O O . ILE B 1 65 ? -8.594 3.582 12.008 1 95.94 65 ILE B O 1
ATOM 1674 N N . ASN B 1 66 ? -8.75 2.582 14.016 1 94.75 66 ASN B N 1
ATOM 1675 C CA . ASN B 1 66 ? -9.938 3.359 14.359 1 94.75 66 ASN B CA 1
ATOM 1676 C C . ASN B 1 66 ? -9.641 4.359 15.477 1 94.75 66 ASN B C 1
ATOM 1678 O O . ASN B 1 66 ? -10.43 5.277 15.711 1 94.75 66 ASN B O 1
ATOM 1682 N N . LEU B 1 67 ? -8.523 4.227 16.047 1 96.06 67 LEU B N 1
ATOM 1683 C CA . LEU B 1 67 ? -8.172 5.129 17.141 1 96.06 67 LEU B CA 1
ATOM 1684 C C . LEU B 1 67 ? -7.348 6.309 16.625 1 96.06 67 LEU B C 1
ATOM 1686 O O . LEU B 1 67 ? -6.332 6.113 15.961 1 96.06 67 LEU B O 1
ATOM 1690 N N . LYS B 1 68 ? -7.773 7.453 17.031 1 95.56 68 LYS B N 1
ATOM 1691 C CA . LYS B 1 68 ? -7.051 8.656 16.641 1 95.56 68 LYS B CA 1
ATOM 1692 C C . LYS B 1 68 ? -5.617 8.641 17.156 1 95.56 68 LYS B C 1
ATOM 1694 O O . LYS B 1 68 ? -4.688 9.023 16.438 1 95.56 68 LYS B O 1
ATOM 1699 N N . ASN B 1 69 ? -5.504 8.172 18.344 1 96.38 69 ASN B N 1
ATOM 1700 C CA . ASN B 1 69 ? -4.184 8.141 18.969 1 96.38 69 ASN B CA 1
ATOM 1701 C C . ASN B 1 69 ? -3.221 7.242 18.203 1 96.38 69 ASN B C 1
ATOM 1703 O O . ASN B 1 69 ? -2.021 7.523 18.141 1 96.38 69 ASN B O 1
ATOM 1707 N N . SER B 1 70 ? -3.715 6.188 17.609 1 97.06 70 SER B N 1
ATOM 1708 C CA . SER B 1 70 ? -2.885 5.301 16.812 1 97.06 70 SER B CA 1
ATOM 1709 C C . SER B 1 70 ? -2.375 6.004 15.555 1 97.06 70 SER B C 1
ATOM 1711 O O . SER B 1 70 ? -1.219 5.832 15.164 1 97.06 70 SER B O 1
ATOM 1713 N N . ILE B 1 71 ? -3.201 6.816 14.969 1 97.38 71 ILE B N 1
ATOM 1714 C CA . ILE B 1 71 ? -2.805 7.59 13.797 1 97.38 71 ILE B CA 1
ATOM 1715 C C . ILE B 1 71 ? -1.782 8.648 14.195 1 97.38 71 ILE B C 1
ATOM 1717 O O . ILE B 1 71 ? -0.754 8.812 13.539 1 97.38 71 ILE B O 1
ATOM 1721 N N . ARG B 1 72 ? -2.037 9.273 15.312 1 96.19 72 ARG B N 1
ATOM 1722 C CA . ARG B 1 72 ? -1.154 10.344 15.773 1 96.19 72 ARG B CA 1
ATOM 1723 C C . ARG B 1 72 ? 0.245 9.805 16.062 1 96.19 72 ARG B C 1
ATOM 1725 O O . ARG B 1 72 ? 1.24 10.477 15.789 1 96.19 72 ARG B O 1
ATOM 1732 N N . LYS B 1 73 ? 0.283 8.711 16.609 1 97.56 73 LYS B N 1
ATOM 1733 C CA . LYS B 1 73 ? 1.572 8.086 16.891 1 97.56 73 LYS B CA 1
ATOM 1734 C C . LYS B 1 73 ? 2.352 7.824 15.609 1 97.56 73 LYS B C 1
ATOM 1736 O O . LYS B 1 73 ? 3.568 8.016 15.562 1 97.56 73 LYS B O 1
ATOM 1741 N N . ARG B 1 74 ? 1.703 7.395 14.633 1 97.69 74 ARG B N 1
ATOM 1742 C CA . ARG B 1 74 ? 2.342 7.125 13.344 1 97.69 74 ARG B CA 1
ATOM 1743 C C . ARG B 1 74 ? 2.791 8.422 12.672 1 97.69 74 ARG B C 1
ATOM 1745 O O . ARG B 1 74 ? 3.887 8.484 12.109 1 97.69 74 ARG B O 1
ATOM 1752 N N . ILE B 1 75 ? 1.95 9.438 12.766 1 97.69 75 ILE B N 1
ATOM 1753 C CA . ILE B 1 75 ? 2.322 10.742 12.227 1 97.69 75 ILE B CA 1
ATOM 1754 C C . ILE B 1 75 ? 3.551 11.273 12.969 1 97.69 75 ILE B C 1
ATOM 1756 O O . ILE B 1 75 ? 4.469 11.812 12.344 1 97.69 75 ILE B O 1
ATOM 1760 N N . LYS B 1 76 ? 3.523 11.102 14.25 1 97.56 76 LYS B N 1
ATOM 1761 C CA . LYS B 1 76 ? 4.672 11.531 15.047 1 97.56 76 LYS B CA 1
ATOM 1762 C C . LYS B 1 76 ? 5.945 10.828 14.586 1 97.56 76 LYS B C 1
ATOM 1764 O O . LYS B 1 76 ? 7.008 11.445 14.508 1 97.56 76 LYS B O 1
ATOM 1769 N N . LYS B 1 77 ? 5.867 9.586 14.352 1 98.06 77 LYS B N 1
ATOM 1770 C CA . LYS B 1 77 ? 6.996 8.828 13.828 1 98.06 77 LYS B CA 1
ATOM 1771 C C . LYS B 1 77 ? 7.512 9.43 12.531 1 98.06 77 LYS B C 1
ATOM 1773 O O . LYS B 1 77 ? 8.719 9.562 12.336 1 98.06 77 LYS B O 1
ATOM 1778 N N . LEU B 1 78 ? 6.652 9.828 11.625 1 98.38 78 LEU B N 1
ATOM 1779 C CA . LEU B 1 78 ? 6.996 10.43 10.344 1 98.38 78 LEU B CA 1
ATOM 1780 C C . LEU B 1 78 ? 7.652 11.789 10.539 1 98.38 78 LEU B C 1
ATOM 1782 O O . LEU B 1 78 ? 8.578 12.148 9.797 1 98.38 78 LEU B O 1
ATOM 1786 N N . ILE B 1 79 ? 7.164 12.484 11.547 1 98.06 79 ILE B N 1
ATOM 1787 C CA . ILE B 1 79 ? 7.742 13.781 11.883 1 98.06 79 ILE B CA 1
ATOM 1788 C C . ILE B 1 79 ? 9.156 13.586 12.438 1 98.06 79 ILE B C 1
ATOM 1790 O O . ILE B 1 79 ? 10.086 14.289 12.031 1 98.06 79 ILE B O 1
ATOM 1794 N N . ASP B 1 80 ? 9.312 12.602 13.32 1 97.94 80 ASP B N 1
ATOM 1795 C CA . ASP B 1 80 ? 10.594 12.328 13.961 1 97.94 80 ASP B CA 1
ATOM 1796 C C . ASP B 1 80 ? 11.648 11.953 12.922 1 97.94 80 ASP B C 1
ATOM 1798 O O . ASP B 1 80 ? 12.836 12.242 13.102 1 97.94 80 ASP B O 1
ATOM 1802 N N . LYS B 1 81 ? 11.219 11.398 11.844 1 97.75 81 LYS B N 1
ATOM 1803 C CA . LYS B 1 81 ? 12.133 10.984 10.781 1 97.75 81 LYS B CA 1
ATOM 1804 C C . LYS B 1 81 ? 12.297 12.086 9.742 1 97.75 81 LYS B C 1
ATOM 1806 O O . LYS B 1 81 ? 12.984 11.898 8.734 1 97.75 81 LYS B O 1
ATOM 1811 N N . GLU B 1 82 ? 11.586 13.188 9.883 1 97.88 82 GLU B N 1
ATOM 1812 C CA . GLU B 1 82 ? 11.68 14.391 9.062 1 97.88 82 GLU B CA 1
ATOM 1813 C C . GLU B 1 82 ? 11.062 14.18 7.688 1 97.88 82 GLU B C 1
ATOM 1815 O O . GLU B 1 82 ? 11.469 14.812 6.711 1 97.88 82 GLU B O 1
ATOM 1820 N N . PHE B 1 83 ? 10.18 13.172 7.613 1 98.31 83 PHE B N 1
ATOM 1821 C CA . PHE B 1 83 ? 9.406 13.008 6.387 1 98.31 83 PHE B CA 1
ATOM 1822 C C . PHE B 1 83 ? 8.25 13.992 6.336 1 98.31 83 PHE B C 1
ATOM 1824 O O . PHE B 1 83 ? 7.746 14.312 5.258 1 98.31 83 PHE B O 1
ATOM 1831 N N . LEU B 1 84 ? 7.859 14.445 7.508 1 97.94 84 LEU B N 1
ATOM 1832 C CA . LEU B 1 84 ? 6.871 15.508 7.684 1 97.94 84 LEU B CA 1
ATOM 1833 C C . LEU B 1 84 ? 7.391 16.578 8.633 1 97.94 84 LEU B C 1
ATOM 1835 O O . LEU B 1 84 ? 8.195 16.297 9.523 1 97.94 84 LEU B O 1
ATOM 1839 N N . GLU B 1 85 ? 6.988 17.719 8.367 1 97.44 85 GLU B N 1
ATOM 1840 C CA . GLU B 1 85 ? 7.141 18.828 9.297 1 97.44 85 GLU B CA 1
ATOM 1841 C C . GLU B 1 85 ? 5.789 19.281 9.852 1 97.44 85 GLU B C 1
ATOM 1843 O O . GLU B 1 85 ?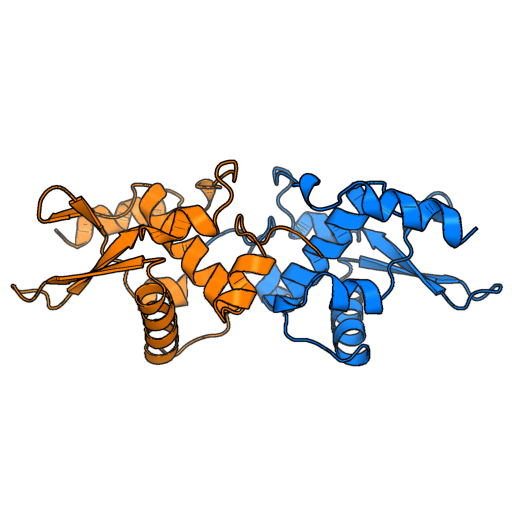 4.754 19.078 9.211 1 97.44 85 GLU B O 1
ATOM 1848 N N . TYR B 1 86 ? 5.867 19.781 11.07 1 95.12 86 TYR B N 1
ATOM 1849 C CA . TYR B 1 86 ? 4.598 20.219 11.648 1 95.12 86 TYR B CA 1
ATOM 1850 C C . TYR B 1 86 ? 4.758 21.516 12.422 1 95.12 86 TYR B C 1
ATOM 1852 O O . TYR B 1 86 ? 5.879 21.906 12.758 1 95.12 86 TYR B O 1
ATOM 1860 N N . VAL B 1 87 ? 3.666 22.281 12.539 1 92.88 87 VAL B N 1
ATOM 1861 C CA . VAL B 1 87 ? 3.584 23.469 13.383 1 92.88 87 VAL B CA 1
ATOM 1862 C C . VAL B 1 87 ? 2.275 23.453 14.172 1 92.88 87 VAL B C 1
ATOM 1864 O O . VAL B 1 87 ? 1.223 23.109 13.625 1 92.88 87 VAL B O 1
ATOM 1867 N N . ASN B 1 88 ? 2.357 23.688 15.43 1 89.62 88 ASN B N 1
ATOM 1868 C CA . ASN B 1 88 ? 1.167 23.844 16.266 1 89.62 88 ASN B CA 1
ATOM 1869 C C . ASN B 1 88 ? 0.649 25.266 16.234 1 89.62 88 ASN B C 1
ATOM 1871 O O . ASN B 1 88 ? 1.385 26.203 16.562 1 89.62 88 ASN B O 1
ATOM 1875 N N . CYS B 1 89 ? -0.598 25.438 15.75 1 80.31 89 CYS B N 1
ATOM 1876 C CA . CYS B 1 89 ? -1.203 26.766 15.742 1 80.31 89 CYS B CA 1
ATOM 1877 C C . CYS B 1 89 ? -1.994 27.016 17.016 1 80.31 89 CYS B C 1
ATOM 1879 O O . CYS B 1 89 ? -3.016 26.375 17.266 1 80.31 89 CYS B O 1
ATOM 1881 N N . LYS B 1 90 ? -1.399 27.531 18 1 72.81 90 LYS B N 1
ATOM 1882 C CA . LYS B 1 90 ? -2.016 27.844 19.297 1 72.81 90 LYS B CA 1
ATOM 1883 C C . LYS B 1 90 ? -3.047 28.953 19.156 1 72.81 90 LYS B C 1
ATOM 1885 O O . LYS B 1 90 ? -3.998 29.031 19.938 1 72.81 90 LYS B O 1
ATOM 1890 N N . LYS B 1 91 ? -2.875 29.688 18.234 1 62.06 91 LYS B N 1
ATOM 1891 C CA . LYS B 1 91 ? -3.76 30.859 18.234 1 62.06 91 LYS B CA 1
ATOM 1892 C C . LYS B 1 91 ? -5.172 30.469 17.812 1 62.06 91 LYS B C 1
ATOM 1894 O O . LYS B 1 91 ? -5.418 30.203 16.625 1 62.06 91 LYS B O 1
ATOM 1899 N N . GLY B 1 92 ? -6.113 30.141 18.703 1 57.75 92 GLY B N 1
ATOM 1900 C CA . GLY B 1 92 ? -7.551 30.031 18.5 1 57.75 92 GLY B CA 1
ATOM 1901 C C . GLY B 1 92 ? -8 28.594 18.266 1 57.75 92 GLY B C 1
ATOM 1902 O O . GLY B 1 92 ? -8.984 28.141 18.844 1 57.75 92 GLY B O 1
ATOM 1903 N N . THR B 1 93 ? -7.223 27.875 17.312 1 59.38 93 THR B N 1
ATOM 1904 C CA . THR B 1 93 ? -7.855 26.625 16.906 1 59.38 93 THR B CA 1
ATOM 1905 C C . THR B 1 93 ? -7.059 25.422 17.406 1 59.38 93 THR B C 1
ATOM 1907 O O . THR B 1 93 ? -7.578 24.297 17.484 1 59.38 93 THR B O 1
ATOM 1910 N N . ASN B 1 94 ? -6.066 25.516 18.188 1 76.81 94 ASN B N 1
ATOM 1911 C CA . ASN B 1 94 ? -5.211 24.422 18.641 1 76.81 94 ASN B CA 1
ATOM 1912 C C . ASN B 1 94 ? -5.078 23.328 17.578 1 76.81 94 ASN B C 1
ATOM 1914 O O . ASN B 1 94 ? -5.434 22.172 17.812 1 76.81 94 ASN B O 1
ATOM 1918 N N . LYS B 1 95 ? -4.82 23.719 16.281 1 84 95 LYS B N 1
ATOM 1919 C CA . LYS B 1 95 ? -4.691 22.781 15.164 1 84 95 LYS B CA 1
ATOM 1920 C C . LYS B 1 95 ? -3.229 22.562 14.797 1 84 95 LYS B C 1
ATOM 1922 O O . LYS B 1 95 ? -2.414 23.484 14.883 1 84 95 LYS B O 1
ATOM 1927 N N . THR B 1 96 ? -2.938 21.328 14.516 1 88.75 96 THR B N 1
ATOM 1928 C CA . THR B 1 96 ? -1.615 20.984 14.008 1 88.75 96 THR B CA 1
ATOM 1929 C C . THR B 1 96 ? -1.604 20.984 12.484 1 88.75 96 THR B C 1
ATOM 1931 O O . THR B 1 96 ? -2.459 20.359 11.852 1 88.75 96 THR B O 1
ATOM 1934 N N . LEU B 1 97 ? -0.679 21.781 11.93 1 92.88 97 LEU B N 1
ATOM 1935 C CA . LEU B 1 97 ? -0.527 21.859 10.484 1 92.88 97 LEU B CA 1
ATOM 1936 C C . LEU B 1 97 ? 0.708 21.078 10.031 1 92.88 97 LEU B C 1
ATOM 1938 O O . LEU B 1 97 ? 1.705 21.016 10.75 1 92.88 97 LEU B O 1
ATOM 1942 N N . TYR B 1 98 ? 0.636 20.516 8.797 1 95.25 98 TYR B N 1
ATOM 1943 C CA . TYR B 1 98 ? 1.707 19.656 8.305 1 95.25 98 TYR B CA 1
ATOM 1944 C C . TYR B 1 98 ? 2.23 20.141 6.961 1 95.25 98 TYR B C 1
ATOM 1946 O O . TYR B 1 98 ? 1.53 20.859 6.234 1 95.25 98 TYR B O 1
ATOM 1954 N N . ARG B 1 99 ? 3.451 19.828 6.629 1 95.94 99 ARG B N 1
ATOM 1955 C CA . ARG B 1 99 ? 4.031 20.047 5.305 1 95.94 99 ARG B CA 1
ATOM 1956 C C . ARG B 1 99 ? 5.062 18.969 4.977 1 95.94 99 ARG B C 1
ATOM 1958 O O . ARG B 1 99 ? 5.488 18.219 5.855 1 95.94 99 ARG B O 1
ATOM 1965 N N . ARG B 1 100 ? 5.445 18.938 3.711 1 96.19 100 ARG B N 1
ATOM 1966 C CA . ARG B 1 100 ? 6.449 17.969 3.252 1 96.19 100 ARG B CA 1
ATOM 1967 C C . ARG B 1 100 ? 7.77 18.172 3.988 1 96.19 100 ARG B C 1
ATOM 1969 O O . ARG B 1 100 ? 8.227 19.297 4.168 1 96.19 100 ARG B O 1
ATOM 1976 N N . GLY B 1 101 ? 8.281 17.062 4.457 1 97.31 101 GLY B N 1
ATOM 1977 C CA . GLY B 1 101 ? 9.555 17.125 5.148 1 97.31 101 GLY B CA 1
ATOM 1978 C C . GLY B 1 101 ? 10.75 17.078 4.211 1 97.31 101 GLY B C 1
ATOM 1979 O O . GLY B 1 101 ? 10.625 16.641 3.064 1 97.31 101 GLY B O 1
ATOM 1980 N N . ASN B 1 102 ? 11.938 17.484 4.699 1 95.06 102 ASN B N 1
ATOM 1981 C CA . ASN B 1 102 ? 13.156 17.594 3.902 1 95.06 102 ASN B CA 1
ATOM 1982 C C . ASN B 1 102 ? 13.734 16.219 3.582 1 95.06 102 ASN B C 1
ATOM 1984 O O . ASN B 1 102 ? 14.383 16.031 2.553 1 95.06 102 ASN B O 1
ATOM 1988 N N . ALA B 1 103 ? 13.398 15.234 4.406 1 97.19 103 ALA B N 1
ATOM 1989 C CA . ALA B 1 103 ? 14.008 13.922 4.242 1 97.19 103 ALA B CA 1
ATOM 1990 C C . ALA B 1 103 ? 13.242 13.094 3.211 1 97.19 103 ALA B C 1
ATOM 1992 O O . ALA B 1 103 ? 13.656 11.977 2.879 1 97.19 103 ALA B O 1
ATOM 1993 N N . LEU B 1 104 ? 12.188 13.617 2.631 1 96.88 104 LEU B N 1
ATOM 1994 C CA . LEU B 1 104 ? 11.398 12.891 1.646 1 96.88 104 LEU B CA 1
ATOM 1995 C C . LEU B 1 104 ? 12.227 12.586 0.404 1 96.88 104 LEU B C 1
ATOM 1997 O O . LEU B 1 104 ? 12.016 11.562 -0.25 1 96.88 104 LEU B O 1
ATOM 2001 N N . GLU B 1 105 ? 13.141 13.453 0.143 1 94.12 105 GLU B N 1
ATOM 2002 C CA . GLU B 1 105 ? 13.969 13.281 -1.046 1 94.12 105 GLU B CA 1
ATOM 2003 C C . GLU B 1 105 ? 14.797 12 -0.969 1 94.12 105 GLU B C 1
ATOM 2005 O O . GLU B 1 105 ? 15.188 11.445 -1.997 1 94.12 105 GLU B O 1
ATOM 2010 N N . LYS B 1 106 ? 14.992 11.484 0.202 1 94.19 106 LYS B N 1
ATOM 2011 C CA . LYS B 1 106 ? 15.805 10.297 0.416 1 94.19 106 LYS B CA 1
ATOM 2012 C C . LYS B 1 106 ? 14.992 9.023 0.165 1 94.19 106 LYS B C 1
ATOM 2014 O O . LYS B 1 106 ? 15.555 7.953 -0.054 1 94.19 106 LYS B O 1
ATOM 2019 N N . ILE B 1 107 ? 13.68 9.211 0.176 1 95.69 107 ILE B N 1
ATOM 2020 C CA . ILE B 1 107 ? 12.906 7.977 0.182 1 95.69 107 ILE B CA 1
ATOM 2021 C C . ILE B 1 107 ? 11.93 7.969 -0.994 1 95.69 107 ILE B C 1
ATOM 2023 O O . ILE B 1 107 ? 11.445 6.91 -1.401 1 95.69 107 ILE B O 1
ATOM 2027 N N . GLU B 1 108 ? 11.594 9.078 -1.449 1 94.75 108 GLU B N 1
ATOM 2028 C CA . GLU B 1 108 ? 10.516 9.195 -2.432 1 94.75 108 GLU B CA 1
ATOM 2029 C C . GLU B 1 108 ? 11.062 9.117 -3.855 1 94.75 108 GLU B C 1
ATOM 2031 O O . GLU B 1 108 ? 12.109 9.695 -4.156 1 94.75 108 GLU B O 1
ATOM 2036 N N . ASP B 1 109 ? 10.312 8.359 -4.637 1 91.5 109 ASP B N 1
ATOM 2037 C CA . ASP B 1 109 ? 10.586 8.359 -6.07 1 91.5 109 ASP B CA 1
ATOM 2038 C C . ASP B 1 109 ? 10.109 9.648 -6.727 1 91.5 109 ASP B C 1
ATOM 2040 O O . ASP B 1 109 ? 8.906 9.898 -6.809 1 91.5 109 ASP B O 1
ATOM 2044 N N . LYS B 1 110 ? 10.977 10.367 -7.285 1 86 110 LYS B N 1
ATOM 2045 C CA . LYS B 1 110 ? 10.656 11.664 -7.871 1 86 110 LYS B CA 1
ATOM 2046 C C . LYS B 1 110 ? 9.773 11.516 -9.109 1 86 110 LYS B C 1
ATOM 2048 O O . LYS B 1 110 ? 9.062 12.445 -9.484 1 86 110 LYS B O 1
ATOM 2053 N N . ASP B 1 111 ? 9.781 10.359 -9.656 1 83.44 111 ASP B N 1
ATOM 2054 C CA . ASP B 1 111 ? 9.023 10.125 -10.883 1 83.44 111 ASP B CA 1
ATOM 2055 C C . ASP B 1 111 ? 7.68 9.461 -10.578 1 83.44 111 ASP B C 1
ATOM 2057 O O . ASP B 1 111 ? 6.945 9.094 -11.5 1 83.44 111 ASP B O 1
ATOM 2061 N N . TYR B 1 112 ? 7.461 9.391 -9.312 1 84.56 112 TYR B N 1
ATOM 2062 C CA . TYR B 1 112 ? 6.195 8.766 -8.938 1 84.56 112 TYR B CA 1
ATOM 2063 C C . TYR B 1 112 ? 5.016 9.578 -9.461 1 84.56 112 TYR B C 1
ATOM 2065 O O . TYR B 1 112 ? 4.973 10.797 -9.297 1 84.56 112 TYR B O 1
ATOM 2073 N N . LYS B 1 113 ? 4.078 8.852 -10.094 1 77.75 113 LYS B N 1
ATOM 2074 C CA . LYS B 1 113 ? 2.895 9.531 -10.609 1 77.75 113 LYS B CA 1
ATOM 2075 C C . LYS B 1 113 ? 1.77 9.531 -9.578 1 77.75 113 LYS B C 1
ATOM 2077 O O . LYS B 1 113 ? 1.255 8.477 -9.211 1 77.75 113 LYS B O 1
ATOM 2082 N N . ILE B 1 114 ? 1.517 10.727 -9.203 1 74.06 114 ILE B N 1
ATOM 2083 C CA . ILE B 1 114 ? 0.486 10.898 -8.188 1 74.06 114 ILE B CA 1
ATOM 2084 C C . ILE B 1 114 ? -0.896 10.789 -8.828 1 74.06 114 ILE B C 1
ATOM 2086 O O . ILE B 1 114 ? -1.13 11.328 -9.914 1 74.06 114 ILE B O 1
ATOM 2090 N N . ASP B 1 115 ? -1.684 9.977 -8.281 1 71.25 115 ASP B N 1
ATOM 2091 C CA . ASP B 1 115 ? -3.076 9.891 -8.711 1 71.25 115 ASP B CA 1
ATOM 2092 C C . ASP B 1 115 ? -3.967 10.805 -7.875 1 71.25 115 ASP B C 1
ATOM 2094 O O . ASP B 1 115 ? -4.352 10.453 -6.758 1 71.25 115 ASP B O 1
ATOM 2098 N N . LEU B 1 116 ? -4.281 11.906 -8.43 1 73.19 116 LEU B N 1
ATOM 2099 C CA . LEU B 1 116 ? -5.047 12.898 -7.676 1 73.19 116 LEU B CA 1
ATOM 2100 C C . LEU B 1 116 ? -6.543 12.695 -7.875 1 73.19 116 LEU B C 1
ATOM 2102 O O . LEU B 1 116 ? -7.355 13.398 -7.27 1 73.19 116 LEU B O 1
ATOM 2106 N N . SER B 1 117 ? -6.801 11.664 -8.727 1 72.31 117 SER B N 1
ATOM 2107 C CA . SER B 1 117 ? -8.211 11.375 -8.961 1 72.31 117 SER B CA 1
ATOM 2108 C C . SER B 1 117 ? -8.898 10.914 -7.676 1 72.31 117 SER B C 1
ATOM 2110 O O . SER B 1 117 ? -10.125 10.93 -7.582 1 72.31 117 SER B O 1
ATOM 2112 N N . ASN B 1 118 ? -8.109 10.562 -6.719 1 71 118 ASN B N 1
ATOM 2113 C CA . ASN B 1 118 ? -8.617 10.117 -5.426 1 71 118 ASN B CA 1
ATOM 2114 C C . ASN B 1 118 ? -9.336 11.25 -4.688 1 71 118 ASN B C 1
ATOM 2116 O O . ASN B 1 118 ? -10.164 10.992 -3.812 1 71 118 ASN B O 1
ATOM 2120 N N . PHE B 1 119 ? -8.906 12.414 -5 1 68.81 119 PHE B N 1
ATOM 2121 C CA . PHE B 1 119 ? -9.406 13.539 -4.219 1 68.81 119 PHE B CA 1
ATOM 2122 C C . PHE B 1 119 ? -10.469 14.305 -5 1 68.81 119 PHE B C 1
ATOM 2124 O O . PHE B 1 119 ? -11.148 15.172 -4.441 1 68.81 119 PHE B O 1
ATOM 2131 N N . LYS B 1 120 ? -11.531 13.539 -5.52 1 56.75 120 LYS B N 1
ATOM 2132 C CA . LYS B 1 120 ? -12.617 14.18 -6.254 1 56.75 120 LYS B CA 1
ATOM 2133 C C . LYS B 1 120 ? -13.117 15.422 -5.52 1 56.75 120 LYS B C 1
ATOM 2135 O O . LYS B 1 120 ? -12.875 15.586 -4.32 1 56.75 120 LYS B O 1
ATOM 2140 N N . GLU B 1 121 ? -14.055 16.141 -6.246 1 52.44 121 GLU B N 1
ATOM 2141 C CA . GLU B 1 121 ? -14.758 17.391 -5.977 1 52.44 121 GLU B CA 1
ATOM 2142 C C . GLU B 1 121 ? -15.367 17.391 -4.578 1 52.44 121 GLU B C 1
ATOM 2144 O O . GLU B 1 121 ? -15.617 18.453 -4.004 1 52.44 121 GLU B O 1
ATOM 2149 N N . GLU B 1 122 ? -15.594 16.328 -4.141 1 48.06 122 GLU B N 1
ATOM 2150 C CA . GLU B 1 122 ? -16.359 16.391 -2.9 1 48.06 122 GLU B CA 1
ATOM 2151 C C . GLU B 1 122 ? -15.578 17.109 -1.809 1 48.06 122 GLU B C 1
ATOM 2153 O O . GLU B 1 122 ? -16.172 17.797 -0.967 1 48.06 122 GLU B O 1
ATOM 2158 N N . TYR B 1 123 ? -14.281 16.953 -1.882 1 52.56 123 TYR B N 1
ATOM 2159 C CA . TYR B 1 123 ? -13.562 17.672 -0.835 1 52.56 123 TYR B CA 1
ATOM 2160 C C . TYR B 1 123 ? -13.617 19.188 -1.07 1 52.56 123 TYR B C 1
ATOM 2162 O O . TYR B 1 123 ? -13.164 19.969 -0.236 1 52.56 123 TYR B O 1
ATOM 2170 N N . LEU B 1 124 ? -13.875 19.516 -2.266 1 47.12 124 LEU B N 1
ATOM 2171 C CA . LEU B 1 124 ? -14.125 20.938 -2.502 1 47.12 124 LEU B CA 1
ATOM 2172 C C . LEU B 1 124 ? -15.062 21.5 -1.441 1 47.12 124 LEU B C 1
ATOM 2174 O O . LEU B 1 124 ? -14.992 22.688 -1.123 1 47.12 124 LEU B O 1
ATOM 2178 N N . LEU B 1 125 ? -15.859 20.672 -0.996 1 44.81 125 LEU B N 1
ATOM 2179 C CA . LEU B 1 125 ? -16.844 21.188 -0.039 1 44.81 125 LEU B CA 1
ATOM 2180 C C . LEU B 1 125 ? -16.172 21.484 1.301 1 44.81 125 LEU B C 1
ATOM 2182 O O . LEU B 1 125 ? -16.688 22.297 2.082 1 44.81 125 LEU B O 1
ATOM 2186 N N . TYR B 1 126 ? -15.211 20.781 1.66 1 48.69 126 TYR B N 1
ATOM 2187 C CA . TYR B 1 126 ? -14.625 21.125 2.949 1 48.69 126 TYR B CA 1
ATOM 2188 C C . TYR B 1 126 ? -13.984 22.516 2.906 1 48.69 126 TYR B C 1
ATOM 2190 O O . TYR B 1 126 ? -13.867 23.172 3.938 1 48.69 126 TYR B O 1
ATOM 2198 N N . LYS B 1 127 ? -13.586 23.031 1.759 1 49.25 127 LYS B N 1
ATOM 2199 C CA . LYS B 1 127 ? -13.094 24.391 1.594 1 49.25 127 LYS B CA 1
ATOM 2200 C C . LYS B 1 127 ? -14.031 25.406 2.242 1 49.25 127 LYS B C 1
ATOM 2202 O O . LYS B 1 127 ? -13.586 26.391 2.826 1 49.25 127 LYS B O 1
ATOM 2207 N N . GLU B 1 128 ? -15.258 25.188 2.033 1 44.06 128 GLU B N 1
ATOM 2208 C CA . GLU B 1 128 ? -16.203 26.234 2.383 1 44.06 128 GLU B CA 1
ATOM 2209 C C . GLU B 1 128 ? -16.438 26.297 3.889 1 44.06 128 GLU B C 1
ATOM 2211 O O . GLU B 1 128 ? -16.719 27.359 4.441 1 44.06 128 GLU B O 1
ATOM 2216 N N . GLU B 1 129 ? -16.469 25.156 4.488 1 42.75 129 GLU B N 1
ATOM 2217 C CA . GLU B 1 129 ? -17.047 25.25 5.828 1 42.75 129 GLU B CA 1
ATOM 2218 C C . GLU B 1 129 ? -16.047 25.828 6.824 1 42.75 129 GLU B C 1
ATOM 2220 O O . GLU B 1 129 ? -16.422 26.297 7.898 1 42.75 129 GLU B O 1
ATOM 2225 N N . ASP B 1 130 ? -14.758 25.547 6.742 1 41.66 130 ASP B N 1
ATOM 2226 C CA . ASP B 1 130 ? -13.977 26.016 7.883 1 41.66 130 ASP B CA 1
ATOM 2227 C C . ASP B 1 130 ? -13.711 27.516 7.766 1 41.66 130 ASP B C 1
ATOM 2229 O O . ASP B 1 130 ? -12.953 28.078 8.562 1 41.66 130 ASP B O 1
ATOM 2233 N N . TYR B 1 131 ? -14.211 28.219 6.684 1 34.19 131 TYR B N 1
ATOM 2234 C CA . TYR B 1 131 ? -14.227 29.656 6.879 1 34.19 131 TYR B CA 1
ATOM 2235 C C . TYR B 1 131 ? -15.5 30.109 7.582 1 34.19 131 TYR B C 1
ATOM 2237 O O . TYR B 1 131 ? -16.562 29.516 7.395 1 34.19 131 TYR B O 1
#

Organism: NCBI:txid29372

Foldseek 3Di:
DPQDDLQWGPVVCVVLPHDPLLVVLLSVVQLVVVLPLFDWDQDPNDTWGFDDLCVSCVLCVVSVDDDSVVSVVSVVSCVVVQQKDWDQDPPPPRTIIIDGGPCCVVIGHPPRDRDNVSPDCVSNVVVPPVD/DPQDDLQWGPVVCVVLPHDPLLVVLLSVVQLVVVLPLFDWDQDPNDTWGFDDLCVSCVLCVVSVDDDSVVSVVSVVSCVVVQQKDWDQDPPPPRTIIIDGGPCCVVIGHPPRDRDNVSVDCVSNVVVPPVD

Solvent-accessible surface area (backbone atoms only — not comparable to full-atom values): 14904 Å² total; per-residue (Å²): 98,50,39,61,52,92,41,24,34,37,68,50,39,46,76,69,70,44,40,61,66,52,51,50,52,50,45,51,52,50,48,44,64,69,58,61,52,53,63,67,44,76,56,95,90,36,69,26,30,64,66,59,64,66,53,53,35,64,28,38,60,54,69,73,53,86,51,60,68,62,52,48,52,50,50,47,52,37,36,75,65,29,45,28,38,74,49,77,40,67,81,89,66,69,43,59,26,36,33,84,22,83,46,35,73,76,31,46,46,88,80,48,79,80,73,56,76,39,64,51,70,69,47,54,53,59,56,59,63,82,102,99,52,39,60,51,92,41,25,34,38,70,51,39,46,75,69,71,45,42,61,66,51,51,50,53,50,44,51,53,51,49,45,64,69,59,63,54,52,64,67,45,76,54,96,91,36,70,26,29,63,66,58,64,66,54,54,34,65,27,38,58,53,70,72,54,86,51,62,67,62,52,50,53,48,51,48,51,37,36,77,64,29,45,29,39,74,48,76,40,68,81,90,66,69,43,60,27,37,32,86,21,82,46,35,74,78,29,44,45,86,80,49,81,80,72,58,74,40,60,50,70,69,47,56,54,59,58,60,64,84,102

Nearest PDB structures (foldseek):
  5jlu-assembly1_A-2  TM=7.120E-01  e=3.524E-02  Streptococcus pyogenes serotype M3
  3voe-assembly1_A  TM=6.876E-01  e=4.456E-01  Escherichia coli K-12
  2hzt-assembly1_B  TM=6.494E-01  e=2.435E-01  Bacillus subtilis
  8xzu-assembly1_A  TM=5.204E-01  e=1.801E-01  Escherichia coli O127:H6 str. E234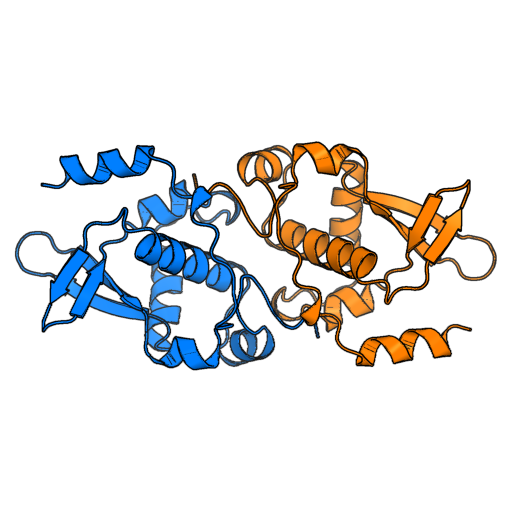8/69
  1ub9-assembly1_A-2  TM=5.174E-01  e=7.224E-01  Pyrococcus horikoshii OT3